Protein AF-A0A941NE18-F1 (afdb_monomer_lite)

Structure (mmCIF, N/CA/C/O backbone):
data_AF-A0A941NE18-F1
#
_entry.id   AF-A0A941NE18-F1
#
loop_
_atom_site.group_PDB
_atom_site.id
_atom_site.type_symbol
_atom_site.label_atom_id
_atom_site.label_alt_id
_atom_site.label_comp_id
_atom_site.label_asym_id
_atom_site.label_entity_id
_atom_site.label_seq_id
_atom_site.pdbx_PDB_ins_code
_atom_site.Cartn_x
_atom_site.Cartn_y
_atom_site.Cartn_z
_atom_site.occupancy
_atom_site.B_iso_or_equiv
_atom_site.auth_seq_id
_atom_site.auth_comp_id
_atom_site.auth_asym_id
_atom_site.auth_atom_id
_atom_site.pdbx_PDB_model_num
ATOM 1 N N . MET A 1 1 ? -18.443 12.220 56.598 1.00 46.50 1 MET A N 1
ATOM 2 C CA . MET A 1 1 ? -17.823 12.873 55.427 1.00 46.50 1 MET A CA 1
ATOM 3 C C . MET A 1 1 ? -17.156 11.784 54.604 1.00 46.50 1 MET A C 1
ATOM 5 O O . MET A 1 1 ? -16.100 11.312 54.997 1.00 46.50 1 MET A O 1
ATOM 9 N N . HIS A 1 2 ? -17.813 11.296 53.549 1.00 48.69 2 HIS A N 1
ATOM 10 C CA . HIS A 1 2 ? -17.183 10.342 52.636 1.00 48.69 2 HIS A CA 1
ATOM 11 C C . HIS A 1 2 ? -16.181 11.106 51.773 1.00 48.69 2 HIS A C 1
ATOM 13 O O . HIS A 1 2 ? -16.549 12.070 51.104 1.00 48.69 2 HIS A O 1
ATOM 19 N N . HIS A 1 3 ? -14.913 10.715 51.873 1.00 59.00 3 HIS A N 1
ATOM 20 C CA . HIS A 1 3 ? -13.826 11.224 51.051 1.00 59.00 3 HIS A CA 1
ATOM 21 C C . HIS A 1 3 ? -14.158 10.877 49.595 1.00 59.00 3 HIS A C 1
ATOM 23 O O . HIS A 1 3 ? -14.180 9.707 49.216 1.00 59.00 3 HIS A O 1
ATOM 29 N N . PHE A 1 4 ? -14.538 11.885 48.810 1.00 63.31 4 PHE A N 1
ATOM 30 C CA . PHE A 1 4 ? -14.646 11.762 47.362 1.00 63.31 4 PHE A CA 1
ATOM 31 C C . PHE A 1 4 ? -13.218 11.749 46.826 1.00 63.31 4 PHE A C 1
ATOM 33 O O . PHE A 1 4 ? -12.676 12.794 46.469 1.00 63.31 4 PHE A O 1
ATOM 40 N N . ASP A 1 5 ? -12.594 10.574 46.814 1.00 66.38 5 ASP A N 1
ATOM 41 C CA . ASP A 1 5 ? -11.374 10.403 46.041 1.00 66.38 5 ASP A CA 1
ATOM 42 C C . ASP A 1 5 ? -11.745 10.581 44.563 1.00 66.38 5 ASP A C 1
ATOM 44 O O . ASP A 1 5 ? -12.619 9.863 44.054 1.00 66.38 5 ASP A O 1
ATOM 48 N N . PRO A 1 6 ? -11.157 11.566 43.860 1.00 66.56 6 PRO A N 1
ATOM 49 C CA . PRO A 1 6 ? -11.403 11.716 42.441 1.00 66.56 6 PRO A CA 1
ATOM 50 C C . PRO A 1 6 ? -10.964 10.428 41.732 1.00 66.56 6 PRO A C 1
ATOM 52 O O . PRO A 1 6 ? -9.939 9.840 42.095 1.00 66.56 6 PRO A O 1
ATOM 55 N N . PRO A 1 7 ? -11.718 9.963 40.720 1.00 70.19 7 PRO A N 1
ATOM 56 C CA . PRO A 1 7 ? -11.349 8.759 39.997 1.00 70.19 7 PRO A CA 1
ATOM 57 C C . PRO A 1 7 ? -9.936 8.916 39.414 1.00 70.19 7 PRO A C 1
ATOM 59 O O . PRO A 1 7 ? -9.579 10.013 38.965 1.00 70.19 7 PRO A O 1
ATOM 62 N N . PRO A 1 8 ? -9.128 7.840 39.399 1.00 68.38 8 PRO A N 1
ATOM 63 C CA . PRO A 1 8 ? -7.765 7.911 38.902 1.00 68.38 8 PRO A CA 1
ATOM 64 C C . PRO A 1 8 ? -7.752 8.430 37.457 1.00 68.38 8 PRO A C 1
ATOM 66 O O . PRO A 1 8 ? -8.647 8.091 36.667 1.00 68.38 8 PRO A O 1
ATOM 69 N N . PRO A 1 9 ? -6.746 9.244 37.085 1.00 67.94 9 PRO A N 1
ATOM 70 C CA . PRO A 1 9 ? -6.637 9.757 35.731 1.00 67.94 9 PRO A CA 1
ATOM 71 C C . PRO A 1 9 ? -6.568 8.587 34.741 1.00 67.94 9 PRO A C 1
ATOM 73 O O . PRO A 1 9 ? -5.968 7.548 35.040 1.00 67.94 9 PRO A O 1
ATOM 76 N N . PRO A 1 10 ? -7.181 8.718 33.553 1.00 66.94 10 PRO A N 1
ATOM 77 C CA . PRO A 1 10 ? -7.151 7.650 32.570 1.00 66.94 10 PRO A CA 1
ATOM 78 C C . PRO A 1 10 ? -5.694 7.315 32.205 1.00 66.94 10 PRO A C 1
ATOM 80 O O . PRO A 1 10 ? -4.889 8.234 32.028 1.00 66.94 10 PRO A O 1
ATOM 83 N N . PRO A 1 11 ? -5.346 6.023 32.050 1.00 70.94 11 PRO A N 1
ATOM 84 C CA . PRO A 1 11 ? -3.991 5.621 31.698 1.00 70.94 11 PRO A CA 1
ATOM 85 C C . PRO A 1 11 ? -3.558 6.268 30.378 1.00 70.94 11 PRO A C 1
ATOM 87 O O . PRO A 1 11 ? -4.364 6.457 29.458 1.00 70.94 11 PRO A O 1
ATOM 90 N N . SER A 1 12 ? -2.274 6.619 30.282 1.00 74.38 12 SER A N 1
ATOM 91 C CA . SER A 1 12 ? -1.712 7.280 29.106 1.00 74.38 12 SER A CA 1
ATOM 92 C C . SER A 1 12 ? -1.807 6.370 27.878 1.00 74.38 12 SER A C 1
ATOM 94 O O . SER A 1 12 ? -1.202 5.303 27.862 1.00 74.38 12 SER A O 1
ATOM 96 N N . ARG A 1 13 ? -2.502 6.816 26.826 1.00 85.06 13 ARG A N 1
ATOM 97 C CA . ARG A 1 13 ? -2.779 6.015 25.613 1.00 85.06 13 ARG A CA 1
ATOM 98 C C . ARG A 1 13 ? -1.731 6.162 24.503 1.00 85.06 13 ARG A C 1
ATOM 100 O O . ARG A 1 13 ? -2.005 5.919 23.330 1.00 85.06 13 ARG A O 1
ATOM 107 N N . ARG A 1 14 ? -0.551 6.693 24.845 1.00 90.75 14 ARG A N 1
ATOM 108 C CA . ARG A 1 14 ? 0.493 7.044 23.865 1.00 90.75 14 ARG A CA 1
ATOM 109 C C . ARG A 1 14 ? 1.123 5.802 23.242 1.00 90.75 14 ARG A C 1
ATOM 111 O O . ARG A 1 14 ? 1.454 5.828 22.063 1.00 90.75 14 ARG A O 1
ATOM 118 N N . ARG A 1 15 ? 1.267 4.724 24.019 1.00 92.00 15 ARG A N 1
ATOM 119 C CA . ARG A 1 15 ? 1.906 3.479 23.569 1.00 92.00 15 ARG A CA 1
ATOM 120 C C . ARG A 1 15 ? 1.053 2.757 22.530 1.00 92.00 15 ARG A C 1
ATOM 122 O O . ARG A 1 15 ? 1.579 2.282 21.535 1.00 92.00 15 ARG A O 1
ATOM 129 N N . GLU A 1 16 ? -0.259 2.736 22.724 1.00 92.75 16 GLU A N 1
ATOM 130 C CA . GLU A 1 16 ? -1.220 2.106 21.820 1.00 92.75 16 GLU A CA 1
ATOM 131 C C . GLU A 1 16 ? -1.301 2.857 20.490 1.00 92.75 16 GLU A C 1
ATOM 133 O O . GLU A 1 16 ? -1.310 2.241 19.430 1.00 92.75 16 GLU A O 1
ATOM 138 N N . ILE A 1 17 ? -1.301 4.193 20.538 1.00 93.88 17 ILE A N 1
ATOM 139 C CA . ILE A 1 17 ? -1.265 5.021 19.326 1.00 93.88 17 ILE A CA 1
ATOM 140 C C . ILE A 1 17 ? 0.066 4.839 18.589 1.00 93.88 17 ILE A C 1
ATOM 142 O O . ILE A 1 17 ? 0.064 4.726 17.368 1.00 93.88 17 ILE A O 1
ATOM 146 N N . ALA A 1 18 ? 1.191 4.768 19.306 1.00 95.69 18 ALA A N 1
ATOM 147 C CA . ALA A 1 18 ? 2.488 4.491 18.692 1.00 95.69 18 ALA A CA 1
ATOM 148 C C . ALA A 1 18 ? 2.515 3.108 18.020 1.00 95.69 18 ALA A C 1
ATOM 150 O O . ALA A 1 18 ? 2.959 2.999 16.882 1.00 95.69 18 ALA A O 1
ATOM 151 N N . ALA A 1 19 ? 1.981 2.071 18.674 1.00 96.00 19 ALA A N 1
ATOM 152 C CA . ALA A 1 19 ? 1.869 0.736 18.086 1.00 96.00 19 ALA A CA 1
ATOM 153 C C . ALA A 1 19 ? 0.990 0.735 16.824 1.00 96.00 19 ALA A C 1
ATOM 155 O O . ALA A 1 19 ? 1.368 0.141 15.816 1.00 96.00 19 ALA A O 1
ATOM 156 N N . TRP A 1 20 ? -0.141 1.447 16.854 1.00 97.19 20 TRP A N 1
ATOM 157 C CA . TRP A 1 20 ? -0.992 1.640 15.679 1.00 97.19 20 TRP A CA 1
ATOM 158 C C . TRP A 1 20 ? -0.231 2.330 14.537 1.00 97.19 20 TRP A C 1
ATOM 160 O O . TRP A 1 20 ? -0.220 1.813 13.424 1.00 97.19 20 TRP A O 1
ATOM 170 N N . LEU A 1 21 ? 0.477 3.431 14.822 1.00 97.38 21 LEU A N 1
ATOM 171 C CA . LEU A 1 21 ? 1.282 4.155 13.831 1.00 97.38 21 LEU A CA 1
ATOM 172 C C . LEU A 1 21 ? 2.369 3.277 13.209 1.00 97.38 21 LEU A C 1
ATOM 174 O O . LEU A 1 21 ? 2.568 3.341 12.002 1.00 97.38 21 LEU A O 1
ATOM 178 N N . ILE A 1 22 ? 3.046 2.449 14.008 1.00 97.62 22 ILE A N 1
ATOM 179 C CA . ILE A 1 22 ? 4.067 1.518 13.512 1.00 97.62 22 ILE A CA 1
ATOM 180 C C . ILE A 1 22 ? 3.437 0.503 12.555 1.00 97.62 22 ILE A C 1
ATOM 182 O O . ILE A 1 22 ? 3.974 0.283 11.475 1.00 97.62 22 ILE A O 1
ATOM 186 N N . CYS A 1 23 ? 2.281 -0.070 12.899 1.00 97.00 23 CYS A N 1
ATOM 187 C CA . CYS A 1 23 ? 1.587 -1.013 12.017 1.00 97.00 23 CYS A CA 1
ATOM 188 C C . CYS A 1 23 ? 1.147 -0.347 10.705 1.00 97.00 23 CYS A C 1
ATOM 190 O O . CYS A 1 23 ? 1.337 -0.913 9.631 1.00 97.00 23 CYS A O 1
ATOM 192 N N . CYS A 1 24 ? 0.609 0.875 10.776 1.00 97.00 24 CYS A N 1
ATOM 193 C CA . CYS A 1 24 ? 0.278 1.649 9.582 1.00 97.00 24 CYS A CA 1
ATOM 194 C C . CYS A 1 24 ? 1.521 1.935 8.736 1.00 97.00 24 CYS A C 1
ATOM 196 O O . CYS A 1 24 ? 1.478 1.772 7.522 1.00 97.00 24 CYS A O 1
ATOM 198 N N . ALA A 1 25 ? 2.630 2.329 9.366 1.00 96.94 25 ALA A N 1
ATOM 199 C CA . ALA A 1 25 ? 3.877 2.607 8.670 1.00 96.94 25 ALA A CA 1
ATOM 200 C C . ALA A 1 25 ? 4.421 1.356 7.969 1.00 96.94 25 ALA A C 1
ATOM 202 O O . ALA A 1 25 ? 4.790 1.441 6.805 1.00 96.94 25 ALA A O 1
ATOM 203 N N . LEU A 1 26 ? 4.404 0.195 8.627 1.00 96.12 26 LEU A N 1
ATOM 204 C CA . LEU A 1 26 ? 4.865 -1.065 8.035 1.00 96.12 26 LEU A CA 1
ATOM 205 C C . LEU A 1 26 ? 4.113 -1.422 6.745 1.00 96.12 26 LEU A C 1
ATOM 207 O O . LEU A 1 26 ? 4.740 -1.880 5.797 1.00 96.12 26 LEU A O 1
ATOM 211 N N . LEU A 1 27 ? 2.800 -1.175 6.689 1.00 95.31 27 LEU A N 1
ATOM 212 C CA . LEU A 1 27 ? 1.982 -1.483 5.509 1.00 95.31 27 LEU A CA 1
ATOM 213 C C . LEU A 1 27 ? 2.022 -0.387 4.434 1.00 95.31 27 LEU A C 1
ATOM 215 O O . LEU A 1 27 ? 1.949 -0.677 3.242 1.00 95.31 27 LEU A O 1
ATOM 219 N N . VAL A 1 28 ? 2.123 0.881 4.835 1.00 95.75 28 VAL A N 1
ATOM 220 C CA . VAL A 1 28 ? 1.948 2.020 3.918 1.00 95.75 28 VAL A CA 1
ATOM 221 C C . VAL A 1 28 ? 3.277 2.585 3.418 1.00 95.75 28 VAL A C 1
ATOM 223 O O . VAL A 1 28 ? 3.346 3.023 2.273 1.00 95.75 28 VAL A O 1
ATOM 226 N N . VAL A 1 29 ? 4.346 2.571 4.224 1.00 96.75 29 VAL A N 1
ATOM 227 C CA . VAL A 1 29 ? 5.642 3.168 3.844 1.00 96.75 29 VAL A CA 1
ATOM 228 C C . VAL A 1 29 ? 6.221 2.554 2.566 1.00 96.75 29 VAL A C 1
ATOM 230 O O . VAL A 1 29 ? 6.608 3.342 1.705 1.00 96.75 29 VAL A O 1
ATOM 233 N N . PRO A 1 30 ? 6.243 1.219 2.369 1.00 96.25 30 PRO A N 1
ATOM 234 C CA . PRO A 1 30 ? 6.725 0.639 1.113 1.00 96.25 30 PRO A CA 1
ATOM 235 C C . PRO A 1 30 ? 5.993 1.204 -0.111 1.00 96.25 30 PRO A C 1
ATOM 237 O O . PRO A 1 30 ? 6.618 1.662 -1.063 1.00 96.25 30 PRO A O 1
ATOM 240 N N . SER A 1 31 ? 4.666 1.294 -0.032 1.00 96.00 31 SER A N 1
ATOM 241 C CA . SER A 1 31 ? 3.826 1.863 -1.089 1.00 96.00 31 SER A CA 1
ATOM 242 C C . SER A 1 31 ? 4.093 3.353 -1.319 1.00 96.00 31 SER A C 1
ATOM 244 O O . SER A 1 31 ? 4.127 3.822 -2.455 1.00 96.00 31 SER A O 1
ATOM 246 N N . VAL A 1 32 ? 4.317 4.120 -0.250 1.00 96.38 32 VAL A N 1
ATOM 247 C CA . VAL A 1 32 ? 4.665 5.546 -0.347 1.00 96.38 32 VAL A CA 1
ATOM 248 C C . VAL A 1 32 ? 6.031 5.743 -1.005 1.00 96.38 32 VAL A C 1
ATOM 250 O O . VAL A 1 32 ? 6.192 6.694 -1.768 1.00 96.38 32 VAL A O 1
ATOM 253 N N . LEU A 1 33 ? 7.001 4.853 -0.770 1.00 96.00 33 LEU A N 1
ATOM 254 C CA . LEU A 1 33 ? 8.312 4.917 -1.425 1.00 96.00 33 LEU A CA 1
ATOM 255 C C . LEU A 1 33 ? 8.198 4.756 -2.947 1.00 96.00 33 LEU A C 1
ATOM 257 O O . LEU A 1 33 ? 8.842 5.507 -3.678 1.00 96.00 33 LEU A O 1
ATOM 261 N N . VAL A 1 34 ? 7.326 3.863 -3.425 1.00 96.00 34 VAL A N 1
ATOM 262 C CA . VAL A 1 34 ? 7.024 3.722 -4.862 1.00 96.00 34 VAL A CA 1
ATOM 263 C C . VAL A 1 34 ? 6.524 5.053 -5.437 1.00 96.00 34 VAL A C 1
ATOM 265 O O . VAL A 1 34 ? 7.032 5.548 -6.446 1.00 96.00 34 VAL A O 1
ATOM 268 N N . TRP A 1 35 ? 5.573 5.694 -4.751 1.00 96.12 35 TRP A N 1
ATOM 269 C CA . TRP A 1 35 ? 5.053 7.004 -5.152 1.00 96.12 35 TRP A CA 1
ATOM 270 C C . TRP A 1 35 ? 6.086 8.122 -5.057 1.00 96.12 35 TRP A C 1
ATOM 272 O O . TRP A 1 35 ? 6.046 9.051 -5.862 1.00 96.12 35 TRP A O 1
ATOM 282 N N . PHE A 1 36 ? 7.036 8.037 -4.128 1.00 96.44 36 PHE A N 1
ATOM 283 C CA . PHE A 1 36 ? 8.142 8.983 -4.043 1.00 96.44 36 PHE A CA 1
ATOM 284 C C . PHE A 1 36 ? 9.047 8.892 -5.277 1.00 96.44 36 PHE A C 1
ATOM 286 O O . PHE A 1 36 ? 9.345 9.919 -5.889 1.00 96.44 36 PHE A O 1
ATOM 293 N N . VAL A 1 37 ? 9.418 7.678 -5.704 1.00 94.38 37 VAL A N 1
ATOM 294 C CA . VAL A 1 37 ? 10.193 7.474 -6.942 1.00 94.38 37 VAL A CA 1
ATOM 295 C C . VAL A 1 37 ? 9.406 7.970 -8.157 1.00 94.38 37 VAL A C 1
ATOM 297 O O . VAL A 1 37 ? 9.945 8.707 -8.988 1.00 94.38 37 VAL A O 1
ATOM 300 N N . ARG A 1 38 ? 8.107 7.649 -8.237 1.00 92.25 38 ARG A N 1
ATOM 301 C CA . ARG A 1 38 ? 7.236 8.120 -9.324 1.00 92.25 38 ARG A CA 1
ATOM 302 C C . ARG A 1 38 ? 7.116 9.644 -9.355 1.00 92.25 38 ARG A C 1
ATOM 304 O O . ARG A 1 38 ? 7.233 10.242 -10.424 1.00 92.25 38 ARG A O 1
ATOM 311 N N . GLY A 1 39 ? 6.913 10.271 -8.201 1.00 93.50 39 GLY A N 1
ATOM 312 C CA . GLY A 1 39 ? 6.820 11.722 -8.054 1.00 93.50 39 GLY A CA 1
ATOM 313 C C . GLY A 1 39 ? 8.124 12.423 -8.427 1.00 93.50 39 GLY A C 1
ATOM 314 O O . GLY A 1 39 ? 8.089 13.444 -9.110 1.00 93.50 39 GLY A O 1
ATOM 315 N N . ALA A 1 40 ? 9.274 11.843 -8.071 1.00 93.19 40 ALA A N 1
ATOM 316 C CA . ALA A 1 40 ? 10.577 12.343 -8.502 1.00 93.19 40 ALA A CA 1
ATOM 317 C C . ALA A 1 40 ? 10.720 12.296 -10.033 1.00 93.19 40 ALA A C 1
ATOM 319 O O . ALA A 1 40 ? 11.124 13.287 -10.641 1.00 93.19 40 ALA A O 1
ATOM 320 N N . ALA A 1 41 ? 10.322 11.192 -10.674 1.00 91.19 41 ALA A N 1
ATOM 321 C CA . ALA A 1 41 ? 10.328 11.091 -12.134 1.00 91.19 41 ALA A CA 1
ATOM 322 C C . ALA A 1 41 ? 9.407 12.134 -12.798 1.00 91.19 41 ALA A C 1
ATOM 324 O O . ALA A 1 41 ? 9.810 12.783 -13.765 1.00 91.19 41 ALA A O 1
ATOM 325 N N . MET A 1 42 ? 8.205 12.352 -12.248 1.00 91.75 42 MET A N 1
ATOM 326 C CA . MET A 1 42 ? 7.275 13.387 -12.723 1.00 91.75 42 MET A CA 1
ATOM 327 C C . MET A 1 42 ? 7.853 14.799 -12.566 1.00 91.75 42 MET A C 1
ATOM 329 O O . MET A 1 42 ? 7.776 15.599 -13.498 1.00 91.75 42 MET A O 1
ATOM 333 N N . ALA A 1 43 ? 8.482 15.101 -11.426 1.00 94.12 43 ALA A N 1
ATOM 334 C CA . ALA A 1 43 ? 9.124 16.393 -11.175 1.00 94.12 43 ALA A CA 1
ATOM 335 C C . ALA A 1 43 ? 10.287 16.671 -12.144 1.00 94.12 43 ALA A C 1
ATOM 337 O O . ALA A 1 43 ? 10.586 17.825 -12.446 1.00 94.12 43 ALA A O 1
ATOM 338 N N . MET A 1 44 ? 10.918 15.617 -12.666 1.00 93.06 44 MET A N 1
ATOM 339 C CA . MET A 1 44 ? 11.965 15.703 -13.687 1.00 93.06 44 MET A CA 1
ATOM 340 C C . MET A 1 44 ? 11.426 15.649 -15.122 1.00 93.06 44 MET A C 1
ATOM 342 O O . MET A 1 44 ? 12.219 15.654 -16.068 1.00 93.06 44 MET A O 1
ATOM 346 N N . SER A 1 45 ? 10.100 15.633 -15.297 1.00 92.62 45 SER A N 1
ATOM 347 C CA . SER A 1 45 ? 9.427 15.513 -16.597 1.00 92.62 45 SER A CA 1
ATOM 348 C C . SER A 1 45 ? 9.932 14.312 -17.396 1.00 92.62 45 SER A C 1
ATOM 350 O O . SER A 1 45 ? 10.197 14.415 -18.590 1.00 92.62 45 SER A O 1
ATOM 352 N N . CYS A 1 46 ? 10.141 13.190 -16.709 1.00 89.94 46 CYS A N 1
ATOM 353 C CA . CYS A 1 46 ? 10.542 11.953 -17.348 1.00 89.94 46 CYS A CA 1
ATOM 354 C C . CYS A 1 46 ? 9.320 11.119 -17.692 1.00 89.94 46 CYS A C 1
ATOM 356 O O . CYS A 1 46 ? 8.594 10.648 -16.808 1.00 89.94 46 CYS A O 1
ATOM 358 N N . ASP A 1 47 ? 9.136 10.917 -18.989 1.00 88.69 47 ASP A N 1
ATOM 359 C CA . ASP A 1 47 ? 8.122 10.016 -19.501 1.00 88.69 47 ASP A CA 1
ATOM 360 C C . ASP A 1 47 ? 8.459 8.564 -19.124 1.00 88.69 47 ASP A C 1
ATOM 362 O O . ASP A 1 47 ? 9.632 8.216 -18.941 1.00 88.69 47 ASP A O 1
ATOM 366 N N . PRO A 1 48 ? 7.446 7.703 -18.933 1.00 86.44 48 PRO A N 1
ATOM 367 C CA . PRO A 1 48 ? 7.643 6.282 -18.675 1.00 86.44 48 PRO A CA 1
ATOM 368 C C . PRO A 1 48 ? 8.061 5.573 -19.972 1.00 86.44 48 PRO A C 1
ATOM 370 O O . PRO A 1 48 ? 7.253 4.935 -20.644 1.00 86.44 48 PRO A O 1
ATOM 373 N N . THR A 1 49 ? 9.331 5.724 -20.344 1.00 85.88 49 THR A N 1
ATOM 374 C CA . THR A 1 49 ? 9.941 5.091 -21.520 1.00 85.88 49 THR A CA 1
ATOM 375 C C . THR A 1 49 ? 11.070 4.136 -21.111 1.00 85.88 49 THR A C 1
ATOM 377 O O . THR A 1 49 ? 11.548 4.193 -19.971 1.00 85.88 49 THR A O 1
ATOM 380 N N . PRO A 1 50 ? 11.520 3.247 -22.019 1.00 85.50 50 PRO A N 1
ATOM 381 C CA . PRO A 1 50 ? 12.648 2.352 -21.755 1.00 85.50 50 PRO A CA 1
ATOM 382 C C . PRO A 1 50 ? 13.976 3.081 -21.508 1.00 85.50 50 PRO A C 1
ATOM 384 O O . PRO A 1 50 ? 14.850 2.534 -20.837 1.00 85.50 50 PRO A O 1
ATOM 387 N N . ASP A 1 51 ? 14.132 4.302 -22.023 1.00 86.12 51 ASP A N 1
ATOM 388 C CA . ASP A 1 51 ? 15.365 5.081 -21.924 1.00 86.12 51 ASP A CA 1
ATOM 389 C C . ASP A 1 51 ? 15.598 5.643 -20.517 1.00 86.12 51 ASP A C 1
ATOM 391 O O . ASP A 1 51 ? 14.669 5.927 -19.762 1.00 86.12 51 ASP A O 1
ATOM 395 N N . LEU A 1 52 ? 16.867 5.848 -20.156 1.00 87.25 52 LEU A N 1
ATOM 396 C CA . LEU A 1 52 ? 17.245 6.454 -18.878 1.00 87.25 52 LEU A CA 1
ATOM 397 C C . LEU A 1 52 ? 16.643 7.861 -18.730 1.00 87.25 52 LEU A C 1
ATOM 399 O O . LEU A 1 52 ? 16.834 8.732 -19.579 1.00 87.25 52 LEU A O 1
ATOM 403 N N . CYS A 1 53 ? 16.016 8.131 -17.585 1.00 87.50 53 CYS A N 1
ATOM 404 C CA . CYS A 1 53 ? 15.515 9.463 -17.254 1.00 87.50 53 CYS A CA 1
ATOM 405 C C . CYS A 1 53 ? 16.691 10.405 -16.970 1.00 87.50 53 CYS A C 1
ATOM 407 O O . CYS A 1 53 ? 17.277 10.368 -15.888 1.00 87.50 53 CYS A O 1
ATOM 409 N N . ARG A 1 54 ? 17.065 11.244 -17.945 1.00 86.25 54 ARG A N 1
ATOM 410 C CA . ARG A 1 54 ? 18.187 12.202 -17.825 1.00 86.25 54 ARG A CA 1
ATOM 411 C C . ARG A 1 54 ? 19.496 11.546 -17.338 1.00 86.25 54 ARG A C 1
ATOM 413 O O . ARG A 1 54 ? 20.249 12.147 -16.577 1.00 86.25 54 ARG A O 1
ATOM 420 N N . 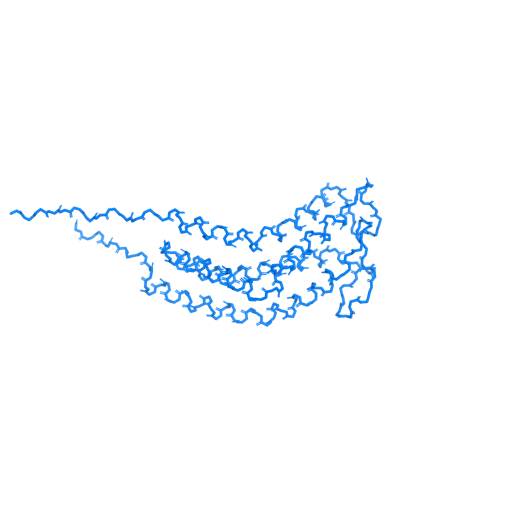GLY A 1 55 ? 19.743 10.295 -17.735 1.00 84.44 55 GLY A N 1
ATOM 421 C CA . GLY A 1 55 ? 20.912 9.514 -17.306 1.00 84.44 55 GLY A CA 1
ATOM 422 C C . GLY A 1 55 ? 20.818 8.888 -15.906 1.00 84.44 55 GLY A C 1
ATOM 423 O O . GLY A 1 55 ? 21.754 8.213 -15.488 1.00 84.44 55 GLY A O 1
ATOM 424 N N . MET A 1 56 ? 19.707 9.064 -15.182 1.00 85.69 56 MET A N 1
ATOM 425 C CA . MET A 1 56 ? 19.462 8.425 -13.886 1.00 85.69 56 MET A CA 1
ATOM 426 C C . MET A 1 56 ? 18.710 7.102 -14.045 1.00 85.69 56 MET A C 1
ATOM 428 O O . MET A 1 56 ? 17.696 7.017 -14.740 1.00 85.69 56 MET A O 1
ATOM 432 N N . ALA A 1 57 ? 19.169 6.079 -13.323 1.00 83.50 57 ALA A N 1
ATOM 433 C CA . ALA A 1 57 ? 18.562 4.750 -13.281 1.00 83.50 57 ALA A CA 1
ATOM 434 C C . ALA A 1 57 ? 17.360 4.683 -12.314 1.00 83.50 57 ALA A C 1
ATOM 436 O O . ALA A 1 57 ? 17.310 3.835 -11.421 1.00 83.50 57 ALA A O 1
ATOM 437 N N . LEU A 1 58 ? 16.378 5.580 -12.478 1.00 88.50 58 LEU A N 1
ATOM 438 C CA . LEU A 1 58 ? 15.163 5.609 -11.643 1.00 88.50 58 LEU A CA 1
ATOM 439 C C . LEU A 1 58 ? 14.382 4.294 -11.686 1.00 88.50 58 LEU A C 1
ATOM 441 O O . LEU A 1 58 ? 13.707 3.948 -10.719 1.00 88.50 58 LEU A O 1
ATOM 445 N N . GLY A 1 59 ? 14.502 3.550 -12.786 1.00 88.44 59 GLY A N 1
ATOM 446 C CA . GLY A 1 59 ? 13.851 2.260 -12.954 1.00 88.44 59 GLY A CA 1
ATOM 447 C C . GLY A 1 59 ? 14.293 1.235 -11.914 1.00 88.44 59 GLY A C 1
ATOM 448 O O . GLY A 1 59 ? 13.467 0.460 -11.444 1.00 88.44 59 GLY A O 1
ATOM 449 N N . GLY A 1 60 ? 15.569 1.260 -11.507 1.00 90.31 60 GLY A N 1
ATOM 450 C CA . GLY A 1 60 ? 16.076 0.380 -10.451 1.00 90.31 60 GLY A CA 1
ATOM 451 C C . GLY A 1 60 ? 15.414 0.687 -9.110 1.00 90.31 60 GLY A C 1
ATOM 452 O O . GLY A 1 60 ? 14.862 -0.204 -8.477 1.00 90.31 60 GLY A O 1
ATOM 453 N N . GLY A 1 61 ? 15.351 1.970 -8.738 1.00 92.19 61 GLY A N 1
ATOM 454 C CA . GLY A 1 61 ? 14.657 2.400 -7.521 1.00 92.19 61 GLY A CA 1
ATOM 455 C C . GLY A 1 61 ? 13.164 2.062 -7.536 1.00 92.19 61 GLY A C 1
ATOM 456 O O . GLY A 1 61 ? 12.620 1.626 -6.524 1.00 92.19 61 GLY A O 1
ATOM 457 N N . MET A 1 62 ? 12.500 2.212 -8.686 1.00 92.25 62 MET A N 1
ATOM 458 C CA . MET A 1 62 ? 11.091 1.837 -8.843 1.00 92.25 62 MET A CA 1
ATOM 459 C C . MET A 1 62 ? 10.898 0.329 -8.663 1.00 92.25 62 MET A C 1
ATOM 461 O O . MET A 1 62 ? 10.010 -0.089 -7.928 1.00 92.25 62 MET A O 1
ATOM 465 N N . ARG A 1 63 ? 11.745 -0.492 -9.293 1.00 92.31 63 ARG A N 1
ATOM 466 C CA . ARG A 1 63 ? 11.689 -1.951 -9.166 1.00 92.31 63 ARG A CA 1
ATOM 467 C C . ARG A 1 63 ? 11.891 -2.395 -7.720 1.00 92.31 63 ARG A C 1
ATOM 469 O O . ARG A 1 63 ? 11.056 -3.125 -7.204 1.00 92.31 63 ARG A O 1
ATOM 476 N N . ASP A 1 64 ? 12.951 -1.927 -7.071 1.00 94.06 64 ASP A N 1
ATOM 477 C CA . ASP A 1 64 ? 13.317 -2.381 -5.728 1.00 94.06 64 ASP A CA 1
ATOM 478 C C . ASP A 1 64 ? 12.275 -1.922 -4.679 1.00 94.06 64 ASP A C 1
ATOM 480 O O . ASP A 1 64 ? 11.947 -2.654 -3.745 1.00 94.06 64 ASP A O 1
ATOM 484 N N . THR A 1 65 ? 11.688 -0.726 -4.847 1.00 95.44 65 THR A N 1
ATOM 485 C CA . THR A 1 65 ? 10.582 -0.264 -3.981 1.00 95.44 65 THR A CA 1
ATOM 486 C C . THR A 1 65 ? 9.280 -1.020 -4.232 1.00 95.44 65 THR A C 1
ATOM 488 O O . THR A 1 65 ? 8.553 -1.288 -3.274 1.00 95.44 65 THR A O 1
ATOM 491 N N . LEU A 1 66 ? 8.994 -1.404 -5.480 1.00 94.69 66 LEU A N 1
ATOM 492 C CA . LEU A 1 66 ? 7.860 -2.266 -5.809 1.00 94.69 66 LEU A CA 1
ATOM 493 C C . LEU A 1 66 ? 8.032 -3.666 -5.221 1.00 94.69 66 LEU A C 1
ATOM 495 O O . LEU A 1 66 ? 7.106 -4.143 -4.582 1.00 94.69 66 LEU A O 1
ATOM 499 N N . GLU A 1 67 ? 9.203 -4.295 -5.357 1.00 94.44 67 GLU A N 1
ATOM 500 C CA . GLU A 1 67 ? 9.484 -5.609 -4.755 1.00 94.44 67 GLU A CA 1
ATOM 501 C C . GLU A 1 67 ? 9.262 -5.587 -3.236 1.00 94.44 67 GLU A C 1
ATOM 503 O O . GLU A 1 67 ? 8.629 -6.486 -2.679 1.00 94.44 67 GLU A O 1
ATOM 508 N N . LEU A 1 68 ? 9.701 -4.517 -2.562 1.00 94.56 68 LEU A N 1
ATOM 509 C CA . LEU A 1 68 ? 9.448 -4.330 -1.134 1.00 94.56 68 LEU A CA 1
ATOM 510 C C . LEU A 1 68 ? 7.953 -4.148 -0.819 1.00 94.56 68 LEU A C 1
ATOM 512 O O . LEU A 1 68 ? 7.466 -4.687 0.176 1.00 94.56 68 LEU A O 1
ATOM 516 N N . ALA A 1 69 ? 7.222 -3.387 -1.637 1.00 96.19 69 ALA A N 1
ATOM 517 C CA . ALA A 1 69 ? 5.784 -3.199 -1.463 1.00 96.19 69 ALA A CA 1
ATOM 518 C C . ALA A 1 69 ? 5.013 -4.508 -1.679 1.00 96.19 69 ALA A C 1
ATOM 520 O O . ALA A 1 69 ? 4.140 -4.840 -0.877 1.00 96.19 69 ALA A O 1
ATOM 521 N N . TRP A 1 70 ? 5.387 -5.288 -2.694 1.00 95.25 70 TRP A N 1
ATOM 522 C CA . TRP A 1 70 ? 4.782 -6.579 -3.006 1.00 95.25 70 TRP A CA 1
ATOM 523 C C . TRP A 1 70 ? 5.056 -7.631 -1.945 1.00 95.25 70 TRP A C 1
ATOM 525 O O . TRP A 1 70 ? 4.130 -8.343 -1.564 1.00 95.25 70 TRP A O 1
ATOM 535 N N . PHE A 1 71 ? 6.265 -7.662 -1.384 1.00 94.12 71 PHE A N 1
ATOM 536 C CA . PHE A 1 71 ? 6.593 -8.545 -0.265 1.00 94.12 71 PHE A CA 1
ATOM 537 C C . PHE A 1 71 ? 5.634 -8.365 0.923 1.00 94.12 71 PHE A C 1
ATOM 539 O O . PHE A 1 71 ? 5.221 -9.340 1.546 1.00 94.12 71 PHE A O 1
ATOM 546 N N . VAL A 1 72 ? 5.251 -7.121 1.225 1.00 92.50 72 VAL A N 1
ATOM 547 C CA . VAL A 1 72 ? 4.332 -6.816 2.331 1.00 92.50 72 VAL A CA 1
ATOM 548 C C . VAL A 1 72 ? 2.863 -6.956 1.920 1.00 92.50 72 VAL A C 1
ATOM 550 O O . VAL A 1 72 ? 2.043 -7.405 2.720 1.00 92.50 72 VAL A O 1
ATOM 553 N N . GLY A 1 73 ? 2.515 -6.543 0.700 1.00 90.88 73 GLY A N 1
ATOM 554 C CA . GLY A 1 73 ? 1.137 -6.494 0.214 1.00 90.88 73 GLY A CA 1
ATOM 555 C C . GLY A 1 73 ? 0.575 -7.856 -0.194 1.00 90.88 73 GLY A C 1
ATOM 556 O O . GLY A 1 73 ? -0.556 -8.169 0.174 1.00 90.88 73 GLY A O 1
ATOM 557 N N . LEU A 1 74 ? 1.344 -8.662 -0.936 1.00 92.56 74 LEU A N 1
ATOM 558 C CA . LEU A 1 74 ? 0.877 -9.944 -1.484 1.00 92.56 74 LEU A CA 1
ATOM 559 C C . LEU A 1 74 ? 0.868 -11.077 -0.452 1.00 92.56 74 LEU A C 1
ATOM 561 O O . LEU A 1 74 ? 0.083 -12.018 -0.588 1.00 92.56 74 LEU A O 1
ATOM 565 N N . ASP A 1 75 ? 1.676 -10.990 0.609 1.00 93.50 75 ASP A N 1
ATOM 566 C CA . ASP A 1 75 ? 1.544 -11.901 1.746 1.00 93.50 75 ASP A CA 1
ATOM 567 C C . ASP A 1 75 ? 0.282 -11.541 2.543 1.00 93.50 75 ASP A C 1
ATOM 569 O O . ASP A 1 75 ? 0.278 -10.708 3.454 1.00 93.50 75 ASP A O 1
ATOM 573 N N . THR A 1 76 ? -0.824 -12.187 2.176 1.00 89.81 76 THR A N 1
ATOM 574 C CA . THR A 1 76 ? -2.147 -11.932 2.760 1.00 89.81 76 THR A CA 1
ATOM 575 C C . THR A 1 76 ? -2.154 -12.165 4.273 1.00 89.81 76 THR A C 1
ATOM 577 O O . THR A 1 76 ? -2.812 -11.421 5.004 1.00 89.81 76 THR A O 1
ATOM 580 N N . LEU A 1 77 ? -1.409 -13.160 4.770 1.00 92.38 77 LEU A N 1
ATOM 581 C CA . LEU A 1 77 ? -1.341 -13.456 6.203 1.00 92.38 77 LEU A CA 1
ATOM 582 C C . LEU A 1 77 ? -0.597 -12.352 6.952 1.00 92.38 77 LEU A C 1
ATOM 584 O O . LEU A 1 77 ? -1.073 -11.897 7.998 1.00 92.38 77 LEU A O 1
ATOM 588 N N . LEU A 1 78 ? 0.532 -11.894 6.409 1.00 93.56 78 LEU A N 1
ATOM 589 C CA . LEU A 1 78 ? 1.292 -10.783 6.974 1.00 93.56 78 LEU A CA 1
ATOM 590 C C . LEU A 1 78 ? 0.471 -9.485 6.951 1.00 93.56 78 LEU A C 1
ATOM 592 O O . LEU A 1 78 ? 0.332 -8.824 7.983 1.00 93.56 78 LEU A O 1
ATOM 596 N N . CYS A 1 79 ? -0.120 -9.150 5.803 1.00 93.69 79 CYS A N 1
ATOM 597 C CA . CYS A 1 79 ? -0.886 -7.924 5.602 1.00 93.69 79 CYS A CA 1
ATOM 598 C C . CYS A 1 79 ? -2.101 -7.844 6.542 1.00 93.69 79 CYS A C 1
ATOM 600 O O . CYS A 1 79 ? -2.250 -6.887 7.315 1.00 93.69 79 CYS A O 1
ATOM 602 N N . VAL A 1 80 ? -2.939 -8.887 6.548 1.00 93.31 80 VAL A N 1
ATOM 603 C CA . VAL A 1 80 ? -4.124 -8.965 7.417 1.00 93.31 80 VAL A CA 1
ATOM 604 C C . VAL A 1 80 ? -3.717 -9.062 8.888 1.00 93.31 80 VAL A C 1
ATOM 606 O O . VAL A 1 80 ? -4.338 -8.420 9.737 1.00 93.31 80 VAL A O 1
ATOM 609 N N . GLY A 1 81 ? -2.653 -9.804 9.208 1.00 95.44 81 GLY A N 1
ATOM 610 C CA . GLY A 1 81 ? -2.126 -9.919 10.567 1.00 95.44 81 GLY A CA 1
ATOM 611 C C . GLY A 1 81 ? -1.704 -8.567 11.149 1.00 95.44 81 GLY A C 1
ATOM 612 O O . GLY A 1 81 ? -2.120 -8.211 12.257 1.00 95.44 81 GLY A O 1
ATOM 613 N N . ILE A 1 82 ? -0.947 -7.769 10.390 1.00 96.25 82 ILE A N 1
ATOM 614 C CA . ILE A 1 82 ? -0.536 -6.421 10.811 1.00 96.25 82 ILE A CA 1
ATOM 615 C C . ILE A 1 82 ? -1.756 -5.495 10.942 1.00 96.25 82 ILE A C 1
ATOM 617 O O . ILE A 1 82 ? -1.861 -4.764 11.934 1.00 96.25 82 ILE A O 1
ATOM 621 N N . ALA A 1 83 ? -2.714 -5.552 10.010 1.00 96.25 83 ALA A N 1
ATOM 622 C CA . ALA A 1 83 ? -3.953 -4.776 10.103 1.00 96.25 83 ALA A CA 1
ATOM 623 C C . ALA A 1 83 ? -4.768 -5.138 11.362 1.00 96.25 83 ALA A C 1
ATOM 625 O O . ALA A 1 83 ? -5.291 -4.248 12.044 1.00 96.25 83 ALA A O 1
ATOM 626 N N . PHE A 1 84 ? -4.800 -6.421 11.740 1.00 96.50 84 PHE A N 1
ATOM 627 C CA . PHE A 1 84 ? -5.457 -6.897 12.959 1.00 96.50 84 PHE A CA 1
ATOM 628 C C . PHE A 1 84 ? -4.784 -6.359 14.223 1.00 96.50 84 PHE A C 1
ATOM 630 O O . PHE A 1 84 ? -5.464 -5.864 15.127 1.00 96.50 84 PHE A O 1
ATOM 637 N N . ILE A 1 85 ? -3.451 -6.378 14.277 1.00 97.06 85 ILE A N 1
ATOM 638 C CA . ILE A 1 85 ? -2.691 -5.796 15.392 1.00 97.06 85 ILE A CA 1
ATOM 639 C C . ILE A 1 85 ? -2.960 -4.287 15.495 1.00 97.06 85 ILE A C 1
ATOM 641 O O . ILE A 1 85 ? -3.213 -3.783 16.597 1.00 97.06 85 ILE A O 1
ATOM 645 N N . ALA A 1 86 ? -2.993 -3.573 14.363 1.00 96.69 86 ALA A N 1
ATOM 646 C CA . ALA A 1 86 ? -3.333 -2.152 14.322 1.00 96.69 86 ALA A CA 1
ATOM 647 C C . ALA A 1 86 ? -4.749 -1.902 14.869 1.00 96.69 86 ALA A C 1
ATOM 649 O O . ALA A 1 86 ? -4.955 -1.013 15.703 1.00 96.69 86 ALA A O 1
ATOM 650 N N . ALA A 1 87 ? -5.722 -2.722 14.46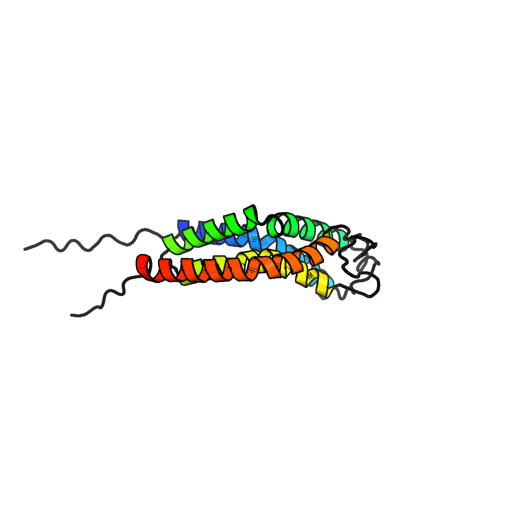5 1.00 96.38 87 ALA A N 1
ATOM 651 C CA . ALA A 1 87 ? -7.095 -2.631 14.942 1.00 96.38 87 ALA A CA 1
ATOM 652 C C . ALA A 1 87 ? -7.198 -2.859 16.460 1.00 96.38 87 ALA A C 1
ATOM 654 O O . ALA A 1 87 ? -7.835 -2.061 17.152 1.00 96.38 87 ALA A O 1
ATOM 655 N N . ILE A 1 88 ? -6.517 -3.873 17.011 1.00 95.88 88 ILE A N 1
ATOM 656 C CA . ILE A 1 88 ? -6.459 -4.104 18.466 1.00 95.88 88 ILE A CA 1
ATOM 657 C C . ILE A 1 88 ? -5.855 -2.891 19.183 1.00 95.88 88 ILE A C 1
ATOM 659 O O . ILE A 1 88 ? -6.391 -2.451 20.205 1.00 95.88 88 ILE A O 1
ATOM 663 N N . ALA A 1 89 ? -4.751 -2.339 18.673 1.00 95.00 89 ALA A N 1
ATOM 664 C CA . ALA A 1 89 ? -4.106 -1.171 19.265 1.00 95.00 89 ALA A CA 1
ATOM 665 C C . ALA A 1 89 ? -5.054 0.044 19.285 1.00 95.00 89 ALA A C 1
ATOM 667 O O . ALA A 1 89 ? -5.220 0.693 20.324 1.00 95.00 89 ALA A O 1
ATOM 668 N N . ALA A 1 90 ? -5.771 0.293 18.186 1.00 94.25 90 ALA A N 1
ATOM 669 C CA . ALA A 1 90 ? -6.778 1.350 18.101 1.00 94.25 90 ALA A CA 1
ATOM 670 C C . ALA A 1 90 ? -7.977 1.116 19.045 1.00 94.25 90 ALA A C 1
ATOM 672 O O . ALA A 1 90 ? -8.460 2.062 19.682 1.00 94.25 90 ALA A O 1
ATOM 673 N N . LEU A 1 91 ? -8.431 -0.134 19.208 1.00 93.69 91 LEU A N 1
ATOM 674 C CA . LEU A 1 91 ? -9.467 -0.493 20.186 1.00 93.69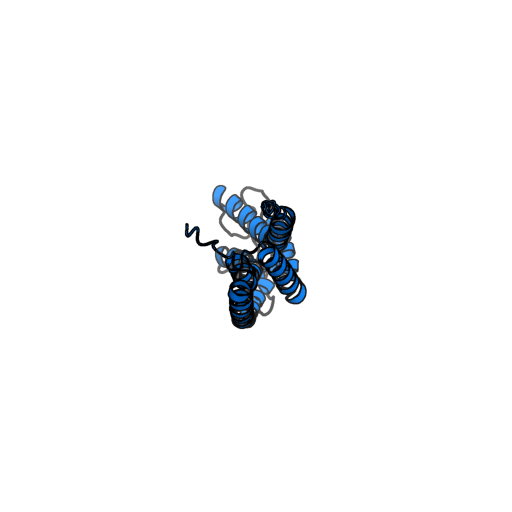 91 LEU A CA 1
ATOM 675 C C . LEU A 1 91 ? -9.000 -0.247 21.623 1.00 93.69 91 LEU A C 1
ATOM 677 O O . LEU A 1 91 ? -9.724 0.388 22.395 1.00 93.69 91 LEU A O 1
ATOM 681 N N . LYS A 1 92 ? -7.773 -0.651 21.976 1.00 91.62 92 LYS A N 1
ATOM 682 C CA . LYS A 1 92 ? -7.174 -0.367 23.294 1.00 91.62 92 LYS A CA 1
ATOM 683 C C . LYS A 1 92 ? -7.047 1.139 23.554 1.00 91.62 92 LYS A C 1
ATOM 685 O O . LYS A 1 92 ? -7.290 1.592 24.672 1.00 91.62 92 LYS A O 1
ATOM 690 N N . ALA A 1 93 ? -6.800 1.938 22.514 1.00 90.56 93 ALA A N 1
ATOM 691 C CA . ALA A 1 93 ? -6.830 3.402 22.586 1.00 90.56 93 ALA A CA 1
ATOM 692 C C . ALA A 1 93 ? -8.254 4.010 22.695 1.00 90.56 93 ALA A C 1
ATOM 694 O O . ALA A 1 93 ? -8.395 5.234 22.841 1.00 90.56 93 ALA A O 1
ATOM 695 N N . ARG A 1 94 ? -9.311 3.179 22.671 1.00 90.12 94 ARG A N 1
ATOM 696 C CA . ARG A 1 94 ? -10.740 3.551 22.635 1.00 90.12 94 ARG A CA 1
ATOM 697 C C . ARG A 1 94 ? -11.119 4.381 21.407 1.00 90.12 94 ARG A C 1
ATOM 699 O O . ARG A 1 94 ? -11.860 5.363 21.502 1.00 90.12 94 ARG A O 1
ATOM 706 N N . ARG A 1 95 ? -10.578 4.010 20.246 1.00 92.44 95 ARG A N 1
ATOM 707 C CA . ARG A 1 95 ? -10.850 4.640 18.947 1.00 92.44 95 ARG A CA 1
ATOM 708 C C . ARG A 1 95 ? -11.450 3.604 17.985 1.00 92.44 95 ARG A C 1
ATOM 710 O O . ARG A 1 95 ? -10.772 3.163 17.063 1.00 92.44 95 ARG A O 1
ATOM 717 N N . PRO A 1 96 ? -12.722 3.211 18.176 1.00 92.62 96 PRO A N 1
ATOM 718 C CA . PRO A 1 96 ? -13.331 2.128 17.401 1.00 92.62 96 PRO A CA 1
ATOM 719 C C . PRO A 1 96 ? -13.432 2.431 15.904 1.00 92.62 96 PRO A C 1
ATOM 721 O O . PRO A 1 96 ? -13.246 1.537 15.089 1.00 92.62 96 PRO A O 1
ATOM 724 N N . LEU A 1 97 ? -13.630 3.702 15.541 1.00 94.19 97 LEU A N 1
ATOM 725 C CA . LEU A 1 97 ? -13.616 4.126 14.143 1.00 94.19 97 LEU A CA 1
ATOM 726 C C . LEU A 1 97 ? -12.239 3.910 13.496 1.00 94.19 97 LEU A C 1
ATOM 728 O O . LEU A 1 97 ? -12.171 3.409 12.384 1.00 94.19 97 LEU A O 1
ATOM 732 N N . LEU A 1 98 ? -11.143 4.222 14.203 1.00 95.38 98 LEU A N 1
ATOM 733 C CA . LEU A 1 98 ? -9.789 3.963 13.695 1.00 95.38 98 LEU A CA 1
ATOM 734 C C . LEU A 1 98 ? -9.526 2.466 13.543 1.00 95.38 98 LEU A C 1
ATOM 736 O O . LEU A 1 98 ? -8.903 2.067 12.569 1.00 95.38 98 LEU A O 1
ATOM 740 N N . ALA A 1 99 ? -10.017 1.638 14.467 1.00 95.38 99 ALA A N 1
ATOM 741 C CA . ALA A 1 99 ? -9.867 0.190 14.367 1.00 95.38 99 ALA A CA 1
ATOM 742 C C . ALA A 1 99 ? -10.587 -0.381 13.135 1.00 95.38 99 ALA A C 1
ATOM 744 O O . ALA A 1 99 ? -9.981 -1.124 12.367 1.00 95.38 99 ALA A O 1
ATOM 745 N N . ALA A 1 100 ? -11.843 0.022 12.913 1.00 96.19 100 ALA A N 1
ATOM 746 C CA . ALA A 1 100 ? -12.615 -0.377 11.738 1.00 96.19 100 ALA A CA 1
ATOM 747 C C . ALA A 1 100 ? -11.953 0.101 10.435 1.00 96.19 100 ALA A C 1
ATOM 749 O O . ALA A 1 100 ? -11.753 -0.686 9.514 1.00 96.19 100 ALA A O 1
ATOM 750 N N . LEU A 1 101 ? -11.537 1.372 10.382 1.00 96.38 101 LEU A N 1
ATOM 751 C CA . LEU A 1 101 ? -10.845 1.926 9.217 1.00 96.38 101 LEU A CA 1
ATOM 752 C C . LEU A 1 101 ? -9.492 1.257 8.963 1.00 96.38 101 LEU A C 1
ATOM 754 O O . LEU A 1 101 ? -9.114 1.119 7.811 1.00 96.38 101 LEU A O 1
ATOM 758 N N . SER A 1 102 ? -8.777 0.811 9.999 1.00 96.50 102 SER A N 1
ATOM 759 C CA . SER A 1 102 ? -7.499 0.105 9.823 1.00 96.50 102 SER A CA 1
AT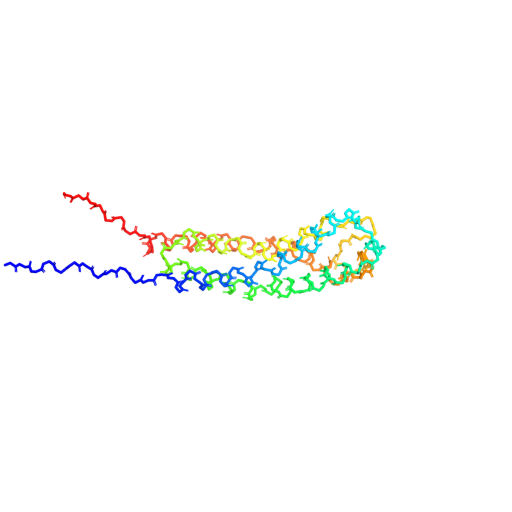OM 760 C C . SER A 1 102 ? -7.693 -1.234 9.115 1.00 96.50 102 SER A C 1
ATOM 762 O O . SER A 1 102 ? -6.913 -1.565 8.230 1.00 96.50 102 SER A O 1
ATOM 764 N N . MET A 1 103 ? -8.757 -1.966 9.458 1.00 95.75 103 MET A N 1
ATOM 765 C CA . MET A 1 103 ? -9.090 -3.235 8.805 1.00 95.75 103 MET A CA 1
ATOM 766 C C . MET A 1 103 ? -9.508 -3.077 7.354 1.00 95.75 103 MET A C 1
ATOM 768 O O . MET A 1 103 ? -9.193 -3.935 6.539 1.00 95.75 103 MET A O 1
ATOM 772 N N . LEU A 1 104 ? -10.217 -1.992 7.045 1.00 95.50 104 LEU A N 1
ATOM 773 C CA . LEU A 1 104 ? -10.663 -1.721 5.687 1.00 95.50 104 LEU A CA 1
ATOM 774 C C . LEU A 1 104 ? -9.528 -1.153 4.830 1.00 95.50 104 LEU A C 1
ATOM 776 O O . LEU A 1 104 ? -9.245 -1.655 3.752 1.00 95.50 104 LEU A O 1
ATOM 780 N N . LEU A 1 105 ? -8.886 -0.084 5.299 1.00 96.38 105 LEU A N 1
ATOM 781 C CA . LEU A 1 105 ? -8.027 0.746 4.462 1.00 96.38 105 LEU A CA 1
ATOM 782 C C . LEU A 1 105 ? -6.596 0.234 4.369 1.00 96.38 105 LEU A C 1
ATOM 784 O O . LEU A 1 105 ? -5.991 0.416 3.321 1.00 96.38 105 LEU A O 1
ATOM 788 N N . LEU A 1 106 ? -6.027 -0.363 5.423 1.00 96.00 106 LEU A N 1
ATOM 789 C CA . LEU A 1 106 ? -4.609 -0.739 5.384 1.00 96.00 106 LEU A CA 1
ATOM 790 C C . LEU A 1 106 ? -4.316 -1.840 4.357 1.00 96.00 106 LEU A C 1
ATOM 792 O O . LEU A 1 106 ? -3.383 -1.643 3.580 1.00 96.00 106 LEU A O 1
ATOM 796 N N . PRO A 1 107 ? -5.095 -2.938 4.276 1.00 95.06 107 PRO A N 1
ATOM 797 C CA . PRO A 1 107 ? -4.830 -3.969 3.277 1.00 95.06 107 PRO A CA 1
ATOM 798 C C . PRO A 1 107 ? -5.075 -3.465 1.851 1.00 95.06 107 PRO A C 1
ATOM 800 O O . PRO A 1 107 ? -4.268 -3.706 0.957 1.00 95.06 107 PRO A O 1
ATOM 803 N N . ILE A 1 108 ? -6.138 -2.674 1.658 1.00 95.31 108 ILE A N 1
ATOM 804 C CA . ILE A 1 108 ? -6.434 -2.039 0.367 1.00 95.31 108 ILE A CA 1
ATOM 805 C C . ILE A 1 108 ? -5.308 -1.083 -0.037 1.00 95.31 108 ILE A C 1
ATOM 807 O O . ILE A 1 108 ? -4.895 -1.085 -1.189 1.00 95.31 108 ILE A O 1
ATOM 811 N N . ALA A 1 109 ? -4.784 -0.275 0.886 1.00 95.75 109 ALA A N 1
ATOM 812 C CA . ALA A 1 109 ? -3.698 0.655 0.593 1.00 95.75 109 ALA A CA 1
ATOM 813 C C . ALA A 1 109 ? -2.380 -0.072 0.287 1.00 95.75 109 ALA A C 1
ATOM 815 O O . ALA A 1 109 ? -1.669 0.349 -0.621 1.00 95.75 109 ALA A O 1
ATOM 816 N N . ALA A 1 110 ? -2.071 -1.154 1.010 1.00 95.56 110 ALA A N 1
ATOM 817 C CA . ALA A 1 110 ? -0.849 -1.936 0.818 1.00 95.56 110 ALA A CA 1
ATOM 818 C C . ALA A 1 110 ? -0.773 -2.600 -0.568 1.00 95.56 110 ALA A C 1
ATOM 820 O O . ALA A 1 110 ? 0.315 -2.722 -1.119 1.00 95.56 110 ALA A O 1
ATOM 821 N N . LEU A 1 111 ? -1.915 -2.994 -1.141 1.00 94.56 111 LEU A N 1
ATOM 822 C CA . LEU A 1 111 ? -1.996 -3.605 -2.474 1.00 94.56 111 LEU A CA 1
ATOM 823 C C . LEU A 1 111 ? -2.324 -2.594 -3.579 1.00 94.56 111 LEU A C 1
ATOM 825 O O . LEU A 1 111 ? -1.709 -2.584 -4.643 1.00 94.56 111 LEU A O 1
ATOM 829 N N . GLY A 1 112 ? -3.292 -1.716 -3.328 1.00 94.81 112 GLY A N 1
ATOM 830 C CA . GLY A 1 112 ? -3.841 -0.811 -4.332 1.00 94.81 112 GLY A CA 1
ATOM 831 C C . GLY A 1 112 ? -2.902 0.327 -4.709 1.00 94.81 112 GLY A C 1
ATOM 832 O O . GLY A 1 112 ? -2.832 0.687 -5.880 1.00 94.81 112 GLY A O 1
ATOM 833 N N . LEU A 1 113 ? -2.149 0.890 -3.758 1.00 95.69 113 LEU A N 1
ATOM 834 C CA . LEU A 1 113 ? -1.216 1.982 -4.056 1.00 95.69 113 LEU A CA 1
ATOM 835 C C . LEU A 1 113 ? -0.066 1.574 -4.993 1.00 95.69 113 LEU A C 1
ATOM 837 O O . LEU A 1 113 ? 0.177 2.328 -5.942 1.00 95.69 113 LEU A O 1
ATOM 841 N N . PRO A 1 114 ? 0.650 0.451 -4.775 1.00 94.50 114 PRO A N 1
ATOM 842 C CA . PRO A 1 114 ? 1.695 0.018 -5.700 1.00 94.50 114 PRO A CA 1
ATOM 843 C C . PRO A 1 114 ? 1.112 -0.448 -7.041 1.00 94.50 114 PRO A C 1
ATOM 845 O O . PRO A 1 114 ? 1.674 -0.106 -8.083 1.00 94.50 114 PRO A O 1
ATOM 848 N N . ALA A 1 115 ? -0.051 -1.115 -7.048 1.00 93.25 115 ALA A N 1
ATOM 849 C CA . ALA A 1 115 ? -0.733 -1.501 -8.289 1.00 93.25 115 ALA A CA 1
ATOM 850 C C . ALA A 1 115 ? -1.084 -0.268 -9.129 1.00 93.25 115 ALA A C 1
ATOM 852 O O . ALA A 1 115 ? -0.740 -0.180 -10.308 1.00 93.25 115 ALA A O 1
ATOM 853 N N . PHE A 1 116 ? -1.694 0.738 -8.497 1.00 93.19 116 PHE A N 1
ATOM 854 C CA . PHE A 1 116 ? -2.044 1.989 -9.157 1.00 93.19 116 PHE A CA 1
ATOM 855 C C . PHE A 1 116 ? -0.805 2.710 -9.699 1.00 93.19 116 PHE A C 1
ATOM 857 O O . PHE A 1 116 ? -0.837 3.215 -10.819 1.00 93.19 116 PHE A O 1
ATOM 864 N N . ALA A 1 117 ? 0.310 2.708 -8.959 1.00 92.44 117 ALA A N 1
ATOM 865 C CA . ALA A 1 117 ? 1.556 3.304 -9.430 1.00 92.44 117 ALA A CA 1
ATOM 866 C C . ALA A 1 117 ? 2.027 2.673 -10.750 1.00 92.44 117 ALA A C 1
ATOM 868 O O . ALA A 1 117 ? 2.387 3.416 -11.664 1.00 92.44 117 ALA A O 1
ATOM 869 N N . ILE A 1 118 ? 1.951 1.343 -10.879 1.00 90.44 118 ILE A N 1
ATOM 870 C CA . ILE A 1 118 ? 2.271 0.628 -12.123 1.00 90.44 118 ILE A CA 1
ATOM 871 C C . ILE A 1 118 ? 1.286 0.993 -13.233 1.00 90.44 118 ILE A C 1
ATOM 873 O O . ILE A 1 118 ? 1.723 1.376 -14.315 1.00 90.44 118 ILE A O 1
ATOM 877 N N . TYR A 1 119 ? -0.021 0.981 -12.966 1.00 88.81 119 TYR A N 1
ATOM 878 C CA . TYR A 1 119 ? -1.033 1.362 -13.960 1.00 88.81 119 TYR A CA 1
ATOM 879 C C . TYR A 1 119 ? -0.880 2.808 -14.471 1.00 88.81 119 TYR A C 1
ATOM 881 O O . TYR A 1 119 ? -1.269 3.114 -15.593 1.00 88.81 119 TYR A O 1
ATOM 889 N N . THR A 1 120 ? -0.253 3.709 -13.705 1.00 89.44 120 THR A N 1
ATOM 890 C CA . THR A 1 120 ? 0.040 5.081 -14.174 1.00 89.44 120 THR A CA 1
ATOM 891 C C . THR A 1 120 ? 1.274 5.208 -15.076 1.00 89.44 120 THR A C 1
ATOM 893 O O . THR A 1 120 ? 1.581 6.308 -15.550 1.00 89.44 120 THR A O 1
ATOM 896 N N . VAL A 1 121 ? 2.031 4.126 -15.261 1.00 85.00 121 VAL A N 1
ATOM 897 C CA . VAL A 1 121 ? 3.241 4.079 -16.101 1.00 85.00 121 VAL A CA 1
ATOM 898 C C . VAL A 1 121 ? 3.145 3.035 -17.209 1.00 85.00 121 VAL A C 1
ATOM 900 O O . VAL A 1 121 ? 4.101 2.874 -17.963 1.00 85.00 121 VAL A O 1
ATOM 903 N N . THR A 1 122 ? 2.006 2.350 -17.339 1.00 78.94 122 THR A N 1
ATOM 904 C CA . THR A 1 122 ? 1.775 1.410 -18.436 1.00 78.94 122 THR A CA 1
ATOM 905 C C . THR A 1 122 ? 1.736 2.142 -19.768 1.00 78.94 122 THR A C 1
ATOM 907 O O . THR A 1 122 ? 1.062 3.163 -19.915 1.00 78.94 122 THR A O 1
ATOM 910 N N . SER A 1 123 ? 2.439 1.589 -20.744 1.00 70.31 123 SER A N 1
ATOM 911 C CA . SER A 1 123 ? 2.491 2.073 -22.121 1.00 70.31 123 SER A CA 1
ATOM 912 C C . SER A 1 123 ? 2.276 0.897 -23.071 1.00 70.31 123 SER A C 1
ATOM 914 O O . SER A 1 123 ? 2.245 -0.254 -22.638 1.00 70.31 123 SER A O 1
ATOM 916 N N . ALA A 1 124 ? 2.146 1.161 -24.374 1.00 62.03 124 ALA A N 1
ATOM 917 C CA . ALA A 1 124 ? 2.005 0.099 -25.374 1.00 62.03 124 ALA A CA 1
ATOM 918 C C . ALA A 1 124 ? 3.139 -0.950 -25.297 1.00 62.03 124 ALA A C 1
ATOM 920 O O . ALA A 1 124 ? 2.901 -2.125 -25.565 1.00 62.03 124 ALA A O 1
ATOM 921 N N . ASP A 1 125 ? 4.332 -0.535 -24.853 1.00 63.84 125 ASP A N 1
ATOM 922 C CA . ASP A 1 125 ? 5.522 -1.384 -24.715 1.00 63.84 125 ASP A CA 1
ATOM 923 C C . ASP A 1 125 ? 5.699 -1.979 -23.300 1.00 63.84 125 ASP A C 1
ATOM 925 O O . ASP A 1 125 ? 6.536 -2.858 -23.087 1.00 63.84 125 ASP A O 1
ATOM 929 N N . CYS A 1 126 ? 4.905 -1.534 -22.320 1.00 72.81 126 CYS A N 1
ATOM 930 C CA . CYS A 1 126 ? 4.843 -2.097 -20.970 1.00 72.81 126 CYS A CA 1
ATOM 931 C C . CYS A 1 126 ? 3.377 -2.284 -20.552 1.00 72.81 126 CYS A C 1
ATOM 933 O O . CYS A 1 126 ? 2.775 -1.444 -19.876 1.00 72.81 126 CYS A O 1
ATOM 935 N N . MET A 1 127 ? 2.824 -3.426 -20.958 1.00 72.56 127 MET A N 1
ATOM 936 C CA . MET A 1 127 ? 1.500 -3.888 -20.554 1.00 72.56 127 MET A CA 1
ATOM 937 C C . MET A 1 127 ? 1.639 -4.947 -19.448 1.00 72.56 127 MET A C 1
ATOM 939 O O . MET A 1 127 ? 2.326 -5.951 -19.666 1.00 72.56 127 MET A O 1
ATOM 943 N N . PRO A 1 128 ? 1.000 -4.761 -18.279 1.00 71.31 128 PRO A N 1
ATOM 944 C CA . PRO A 1 128 ? 0.882 -5.799 -17.265 1.00 71.31 128 PRO A CA 1
ATOM 945 C C . PRO A 1 128 ? 0.150 -6.995 -17.869 1.00 71.31 128 PRO A C 1
ATOM 947 O O . PRO A 1 128 ? -0.863 -6.826 -18.551 1.00 71.31 128 PRO A O 1
ATOM 950 N N . ASN A 1 129 ? 0.661 -8.204 -17.655 1.00 68.75 129 ASN A N 1
ATOM 951 C CA . ASN A 1 129 ? -0.028 -9.410 -18.088 1.00 68.75 129 ASN A CA 1
ATOM 952 C C . ASN A 1 129 ? 0.107 -10.551 -17.078 1.00 68.75 129 ASN A C 1
ATOM 954 O O . ASN A 1 129 ? 1.106 -10.692 -16.370 1.00 68.75 129 ASN A O 1
ATOM 958 N N . GLU A 1 130 ? -0.921 -11.395 -17.046 1.00 59.72 130 GLU A N 1
ATOM 959 C CA . GLU A 1 130 ? -0.979 -12.571 -16.172 1.00 59.72 130 GLU A CA 1
ATOM 960 C C . GLU A 1 130 ? 0.050 -13.639 -16.549 1.00 59.72 130 GLU A C 1
ATOM 962 O O . GLU A 1 130 ? 0.435 -14.448 -15.717 1.00 59.72 130 GLU A O 1
ATOM 967 N N . ALA A 1 131 ? 0.535 -13.649 -17.791 1.00 59.12 131 ALA A N 1
ATOM 968 C CA . ALA A 1 131 ? 1.517 -14.633 -18.230 1.00 59.12 131 ALA A CA 1
ATOM 969 C C . ALA A 1 131 ? 2.945 -14.323 -17.734 1.00 59.12 131 ALA A C 1
ATOM 971 O O . ALA A 1 131 ? 3.827 -15.171 -17.856 1.00 59.12 131 ALA A O 1
ATOM 972 N N . GLY A 1 132 ? 3.206 -13.109 -17.229 1.00 60.41 132 GLY A N 1
ATOM 973 C CA . GLY A 1 132 ? 4.561 -12.635 -16.924 1.00 60.41 132 GLY A CA 1
ATOM 974 C C . GLY A 1 132 ? 5.451 -12.501 -18.169 1.00 60.41 132 GLY A C 1
ATOM 975 O O . GLY A 1 132 ? 6.678 -12.468 -18.066 1.00 60.41 132 GLY A O 1
ATOM 976 N N . VAL A 1 133 ? 4.854 -12.459 -19.366 1.00 54.19 133 VAL A N 1
ATOM 977 C CA . VAL A 1 133 ? 5.563 -12.495 -20.651 1.00 54.19 133 VAL A CA 1
ATOM 978 C C . VAL A 1 133 ? 5.718 -11.080 -21.194 1.00 54.19 133 VAL A C 1
ATOM 980 O O . VAL A 1 133 ? 4.821 -10.543 -21.832 1.00 54.19 133 VAL A O 1
ATOM 983 N N . GLY A 1 134 ? 6.872 -10.462 -20.974 1.00 60.03 134 GLY A N 1
ATOM 984 C CA . GLY A 1 134 ? 7.193 -9.156 -21.549 1.00 60.03 134 GLY A CA 1
ATOM 985 C C . GLY A 1 134 ? 8.403 -8.521 -20.881 1.00 60.03 134 GLY A C 1
ATOM 986 O O . GLY A 1 134 ? 8.710 -8.802 -19.725 1.00 60.03 134 GLY A O 1
ATOM 987 N N . GLN A 1 135 ? 9.118 -7.658 -21.601 1.00 67.19 135 GLN A N 1
ATOM 988 C CA . GLN A 1 135 ? 10.173 -6.837 -21.006 1.00 67.19 135 GLN A CA 1
ATOM 989 C C . GLN A 1 135 ? 9.607 -5.458 -20.703 1.00 67.19 135 GLN A C 1
ATOM 991 O O . GLN A 1 135 ? 9.903 -4.506 -21.415 1.00 67.19 135 GLN A O 1
ATOM 996 N N . CYS A 1 136 ? 8.784 -5.352 -19.654 1.00 81.12 136 CYS A N 1
ATOM 997 C CA . CYS A 1 136 ? 8.406 -4.033 -19.165 1.00 81.12 136 CYS A CA 1
ATOM 998 C C . CYS A 1 136 ? 9.674 -3.316 -18.676 1.00 81.12 136 CYS A C 1
ATOM 1000 O O . CYS A 1 136 ? 10.244 -3.665 -17.636 1.00 81.12 136 CYS A O 1
ATOM 1002 N N . LEU A 1 137 ? 10.132 -2.359 -19.478 1.00 85.81 137 LEU A N 1
ATOM 1003 C CA . LEU A 1 137 ? 11.314 -1.545 -19.251 1.00 85.81 137 LEU A CA 1
ATOM 1004 C C . LEU A 1 137 ? 10.864 -0.122 -18.937 1.00 85.81 137 LEU A C 1
ATOM 1006 O O . LEU A 1 137 ? 10.225 0.522 -19.764 1.00 85.81 137 LEU A O 1
ATOM 1010 N N . LEU A 1 138 ? 11.225 0.363 -17.753 1.00 87.31 138 LEU A N 1
ATOM 1011 C CA . LEU A 1 138 ? 11.006 1.745 -17.342 1.00 87.31 138 LEU A CA 1
ATOM 1012 C C . LEU A 1 138 ? 12.320 2.349 -16.881 1.00 87.31 138 LEU A C 1
ATOM 1014 O O . LEU A 1 138 ? 13.008 1.776 -16.035 1.00 87.31 138 LEU A O 1
ATOM 1018 N N . TRP A 1 139 ? 12.654 3.518 -17.422 1.00 89.94 139 TRP A N 1
ATOM 1019 C CA . TRP A 1 139 ? 13.825 4.304 -17.037 1.00 89.94 139 TRP A CA 1
ATOM 1020 C C . TRP A 1 139 ? 15.118 3.476 -16.985 1.00 89.94 139 TRP A C 1
ATOM 1022 O O . TRP A 1 139 ? 15.878 3.548 -16.013 1.00 89.94 139 TRP A O 1
ATOM 1032 N N . GLY A 1 140 ? 15.338 2.648 -18.009 1.00 85.44 140 GLY A N 1
ATOM 1033 C CA . GLY A 1 140 ? 16.507 1.781 -18.153 1.00 85.44 140 GLY A CA 1
ATOM 1034 C C . GLY A 1 140 ? 16.497 0.487 -17.331 1.00 85.44 140 GLY A C 1
ATOM 1035 O O . GLY A 1 140 ? 17.488 -0.241 -17.372 1.00 85.44 140 GLY A O 1
ATOM 1036 N N . ALA A 1 141 ? 15.427 0.165 -16.592 1.00 87.44 141 ALA A N 1
ATOM 1037 C CA . ALA A 1 141 ? 15.356 -1.051 -15.776 1.00 87.44 141 ALA A CA 1
ATOM 1038 C C . ALA A 1 141 ? 14.141 -1.921 -16.106 1.00 87.44 141 ALA A C 1
ATOM 1040 O O . ALA A 1 141 ? 13.054 -1.428 -16.396 1.00 87.44 141 ALA A O 1
ATOM 1041 N N . LYS A 1 142 ? 14.327 -3.241 -16.018 1.00 88.50 142 LYS A N 1
ATOM 1042 C CA . LYS A 1 142 ? 13.244 -4.215 -16.179 1.00 88.50 142 LYS A CA 1
ATOM 1043 C C . LYS A 1 142 ? 12.450 -4.305 -14.884 1.00 88.50 142 LYS A C 1
ATOM 1045 O O . LYS A 1 142 ? 13.024 -4.682 -13.867 1.00 88.50 142 LYS A O 1
ATOM 1050 N N . LEU A 1 143 ? 11.151 -4.030 -14.937 1.00 84.56 143 LEU A N 1
ATOM 1051 C CA . LEU A 1 143 ? 10.253 -4.229 -13.797 1.00 84.56 143 LEU A CA 1
ATOM 1052 C C . LEU A 1 143 ? 9.984 -5.714 -13.512 1.00 84.56 143 LEU A C 1
ATOM 1054 O O . LEU A 1 143 ? 9.755 -6.077 -12.365 1.00 84.56 143 LEU A O 1
ATOM 1058 N N . GLY A 1 144 ? 10.055 -6.574 -14.535 1.00 79.62 144 GLY A N 1
ATOM 1059 C CA . GLY A 1 144 ? 9.969 -8.029 -14.373 1.00 79.62 144 GLY A CA 1
ATOM 1060 C C . GLY A 1 144 ? 8.690 -8.483 -13.660 1.00 79.62 144 GLY A C 1
ATOM 1061 O O . GLY A 1 144 ? 7.594 -8.060 -14.030 1.00 79.62 144 GLY A O 1
ATOM 1062 N N . MET A 1 145 ? 8.851 -9.330 -12.635 1.00 84.81 145 MET A N 1
ATOM 1063 C CA . MET A 1 145 ? 7.755 -9.895 -11.832 1.00 84.81 145 MET A CA 1
ATOM 1064 C C . MET A 1 145 ? 6.884 -8.829 -11.165 1.00 84.81 145 MET A C 1
ATOM 1066 O O . MET A 1 145 ? 5.681 -9.026 -11.063 1.00 84.81 145 MET A O 1
ATOM 1070 N N . SER A 1 146 ? 7.427 -7.657 -10.832 1.00 87.06 146 SER A N 1
ATOM 1071 C CA . SER A 1 146 ? 6.648 -6.591 -10.196 1.00 87.06 146 SER A CA 1
ATOM 1072 C C . SER A 1 146 ? 5.477 -6.096 -11.055 1.00 87.06 146 SER A C 1
ATOM 1074 O O . SER A 1 146 ? 4.483 -5.628 -10.508 1.00 87.06 146 SER A O 1
ATOM 1076 N N . ALA A 1 147 ? 5.573 -6.182 -12.389 1.00 85.50 147 ALA A N 1
ATOM 1077 C CA . ALA A 1 147 ? 4.466 -5.845 -13.291 1.00 85.50 147 ALA A CA 1
ATOM 1078 C C . ALA A 1 147 ? 3.409 -6.961 -13.369 1.00 85.50 147 ALA A C 1
ATOM 1080 O O . ALA A 1 147 ? 2.230 -6.671 -13.552 1.00 85.50 147 ALA A O 1
ATOM 1081 N N . HIS A 1 148 ? 3.820 -8.220 -13.209 1.00 87.44 148 HIS A N 1
ATOM 1082 C CA . HIS A 1 148 ? 2.912 -9.362 -13.088 1.00 87.44 148 HIS A CA 1
ATOM 1083 C C . HIS A 1 148 ? 2.150 -9.321 -11.753 1.00 87.44 148 HIS A C 1
ATOM 1085 O O . HIS A 1 148 ? 0.929 -9.462 -11.725 1.00 87.44 148 HIS A O 1
ATOM 1091 N N . ASP A 1 149 ? 2.857 -9.006 -10.669 1.00 90.25 149 ASP A N 1
ATOM 1092 C CA . ASP A 1 149 ? 2.313 -8.832 -9.321 1.00 90.25 149 ASP A CA 1
ATOM 1093 C C . ASP A 1 149 ? 1.227 -7.749 -9.253 1.00 90.25 149 ASP A C 1
ATOM 1095 O O . ASP A 1 149 ? 0.289 -7.866 -8.471 1.00 90.25 149 ASP A O 1
ATOM 1099 N N . ALA A 1 150 ? 1.290 -6.733 -10.120 1.00 89.25 150 ALA A N 1
ATOM 1100 C CA . ALA A 1 150 ? 0.243 -5.718 -10.254 1.00 89.25 150 ALA A CA 1
ATOM 1101 C C . ALA A 1 150 ? -1.107 -6.315 -10.681 1.00 89.25 150 ALA A C 1
ATOM 1103 O O . ALA A 1 150 ? -2.152 -5.916 -10.169 1.00 89.25 150 ALA A O 1
ATOM 1104 N N . VAL A 1 151 ? -1.074 -7.284 -11.602 1.00 88.00 151 VAL A N 1
ATOM 1105 C CA . VAL A 1 151 ? -2.273 -7.974 -12.095 1.00 88.00 151 VAL A CA 1
ATOM 1106 C C . VAL A 1 151 ? -2.791 -8.944 -11.037 1.00 88.00 151 VAL A C 1
ATOM 1108 O O . VAL A 1 151 ? -3.989 -8.997 -10.767 1.00 88.00 151 VAL A O 1
ATOM 1111 N N . LEU A 1 152 ? -1.886 -9.655 -10.356 1.00 90.06 152 LEU A N 1
ATOM 1112 C CA . LEU A 1 152 ? -2.261 -10.491 -9.214 1.00 90.06 152 LEU A CA 1
ATOM 1113 C C . LEU A 1 152 ? -2.881 -9.666 -8.080 1.00 90.06 152 LEU A C 1
ATOM 1115 O O . LEU A 1 152 ? -3.831 -10.122 -7.447 1.00 90.06 152 LEU A O 1
ATOM 1119 N N . ALA A 1 153 ? -2.379 -8.454 -7.837 1.00 91.06 153 ALA A N 1
ATOM 1120 C CA . ALA A 1 153 ? -2.903 -7.557 -6.816 1.00 91.06 153 ALA A CA 1
ATOM 1121 C C . ALA A 1 153 ? -4.342 -7.116 -7.110 1.00 91.06 153 ALA A C 1
ATOM 1123 O O . ALA A 1 153 ? -5.119 -6.958 -6.172 1.00 91.06 153 ALA A O 1
ATOM 1124 N N . GLU A 1 154 ? -4.725 -6.952 -8.377 1.00 88.75 154 GLU A N 1
ATOM 1125 C CA . GLU A 1 154 ? -6.113 -6.670 -8.759 1.00 88.75 154 GLU A CA 1
ATOM 1126 C C . GLU A 1 154 ? -7.041 -7.824 -8.367 1.00 88.75 154 GLU A C 1
ATOM 1128 O O . GLU A 1 154 ? -8.029 -7.608 -7.660 1.00 88.75 154 GLU A O 1
ATOM 1133 N N . ASN A 1 155 ? -6.672 -9.054 -8.730 1.00 89.38 155 ASN A N 1
ATOM 1134 C CA . ASN A 1 155 ? -7.416 -10.254 -8.343 1.00 89.38 155 ASN A CA 1
ATOM 1135 C C . ASN A 1 155 ? -7.477 -10.397 -6.813 1.00 89.38 155 ASN A C 1
ATOM 1137 O O . ASN A 1 155 ? -8.551 -10.586 -6.240 1.00 89.38 155 ASN A O 1
ATOM 1141 N N . ALA A 1 156 ? -6.343 -10.201 -6.134 1.00 90.12 156 ALA A N 1
ATOM 1142 C CA . ALA A 1 156 ? -6.273 -10.245 -4.680 1.00 90.12 156 ALA A CA 1
ATOM 1143 C C . ALA A 1 156 ? -7.155 -9.171 -4.026 1.00 90.12 156 ALA A C 1
ATOM 1145 O O . ALA A 1 156 ? -7.789 -9.445 -3.012 1.00 90.12 156 ALA A O 1
ATOM 1146 N N . LEU A 1 157 ? -7.241 -7.962 -4.590 1.00 91.94 157 LEU A N 1
ATOM 1147 C CA . LEU A 1 157 ? -8.125 -6.907 -4.091 1.00 91.94 157 LEU A CA 1
ATOM 1148 C C . LEU A 1 157 ? -9.599 -7.291 -4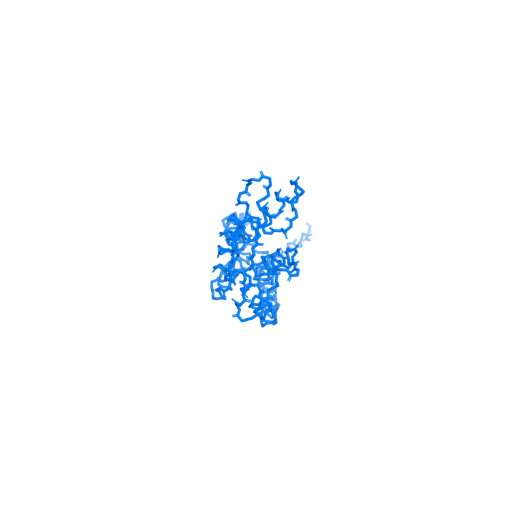.237 1.00 91.94 157 LEU A C 1
ATOM 1150 O O . LEU A 1 157 ? -10.358 -7.100 -3.284 1.00 91.94 157 LEU A O 1
ATOM 1154 N N . PHE A 1 158 ? -10.004 -7.850 -5.380 1.00 90.81 158 PHE A N 1
ATOM 1155 C CA . PHE A 1 158 ? -11.378 -8.321 -5.574 1.00 90.81 158 PHE A CA 1
ATOM 1156 C C . PHE A 1 158 ? -11.771 -9.386 -4.546 1.00 90.81 158 PHE A C 1
ATOM 1158 O O . PHE A 1 158 ? -12.864 -9.306 -3.978 1.00 90.81 158 PHE A O 1
ATOM 1165 N N . ASP A 1 159 ? -10.862 -10.309 -4.240 1.00 90.06 159 ASP A N 1
ATOM 1166 C CA . ASP A 1 159 ? -11.095 -11.339 -3.228 1.00 90.06 159 ASP A CA 1
ATOM 1167 C C . ASP A 1 159 ? -11.061 -10.775 -1.800 1.00 90.06 159 ASP A C 1
ATOM 1169 O O . ASP A 1 159 ? -11.887 -11.137 -0.963 1.00 90.06 159 ASP A O 1
ATOM 1173 N N . LEU A 1 160 ? -10.131 -9.866 -1.496 1.00 90.44 160 LEU A N 1
ATOM 1174 C CA . LEU A 1 160 ? -9.857 -9.377 -0.140 1.00 90.44 160 LEU A CA 1
ATOM 1175 C C . LEU A 1 160 ? -10.857 -8.316 0.348 1.00 90.44 160 LEU A C 1
ATOM 1177 O O . LEU A 1 160 ? -11.156 -8.248 1.550 1.00 90.44 160 LEU A O 1
ATOM 1181 N N . VAL A 1 161 ? -11.369 -7.463 -0.544 1.00 93.50 161 VAL A N 1
ATOM 1182 C CA . VAL A 1 161 ? -12.243 -6.327 -0.187 1.00 93.50 161 VAL A CA 1
ATOM 1183 C C . VAL A 1 161 ? -13.511 -6.767 0.567 1.00 93.50 161 VAL A C 1
ATOM 1185 O O . VAL A 1 161 ? -13.791 -6.185 1.620 1.00 93.50 161 VAL A O 1
ATOM 1188 N N . PRO A 1 162 ? -14.262 -7.802 0.141 1.00 94.56 162 PRO A N 1
ATOM 1189 C CA . PRO A 1 162 ? -15.432 -8.270 0.885 1.00 94.56 162 PRO A CA 1
ATOM 1190 C C . PRO A 1 162 ? -15.102 -8.715 2.319 1.00 94.56 162 PRO A C 1
ATOM 1192 O O . PRO A 1 162 ? -15.827 -8.375 3.259 1.00 94.56 162 PRO A O 1
ATOM 1195 N N . TYR A 1 163 ? -13.987 -9.429 2.512 1.00 92.38 163 TYR A N 1
ATOM 1196 C CA . TYR A 1 163 ? -13.572 -9.919 3.832 1.00 92.38 163 TYR A CA 1
ATOM 1197 C C . TYR A 1 163 ? -13.132 -8.783 4.755 1.00 92.38 163 TYR A C 1
ATOM 1199 O O . TYR A 1 163 ? -13.569 -8.709 5.906 1.00 92.38 163 TYR A O 1
ATOM 1207 N N . THR A 1 164 ? -12.295 -7.875 4.256 1.00 93.38 164 THR A N 1
ATOM 1208 C CA . THR A 1 164 ? -11.819 -6.708 5.019 1.00 93.38 164 THR A CA 1
ATOM 1209 C C . THR A 1 164 ? -12.957 -5.753 5.368 1.00 93.38 164 THR A C 1
ATOM 1211 O O . THR A 1 164 ? -13.001 -5.238 6.488 1.00 93.38 164 THR A O 1
ATOM 1214 N N . PHE A 1 165 ? -13.942 -5.597 4.482 1.00 95.62 165 PHE A N 1
ATOM 1215 C CA . PHE A 1 165 ? -15.174 -4.865 4.764 1.00 95.62 165 PHE A CA 1
ATOM 1216 C C . PHE A 1 165 ? -16.000 -5.518 5.881 1.00 95.62 165 PHE A C 1
ATOM 1218 O O . PHE A 1 165 ? -16.374 -4.845 6.847 1.00 95.62 165 PHE A O 1
ATOM 1225 N N . ALA A 1 166 ? -16.237 -6.831 5.809 1.00 96.25 166 ALA A N 1
ATOM 1226 C CA . ALA A 1 166 ? -16.955 -7.559 6.856 1.00 96.25 166 ALA A CA 1
ATOM 1227 C C . ALA A 1 166 ? -16.233 -7.474 8.215 1.00 96.25 166 ALA A C 1
ATOM 1229 O O . ALA A 1 166 ? -16.860 -7.202 9.244 1.00 96.25 166 ALA A O 1
ATOM 1230 N N . LEU A 1 167 ? -14.905 -7.634 8.227 1.00 94.00 167 LEU A N 1
ATOM 1231 C CA . LEU A 1 167 ? -14.072 -7.478 9.423 1.00 94.00 167 LEU A CA 1
ATOM 1232 C C . LEU A 1 167 ? -14.136 -6.058 9.986 1.00 94.00 167 LEU A C 1
ATOM 1234 O O . LEU A 1 167 ? -14.280 -5.895 11.198 1.00 94.00 167 LEU A O 1
ATOM 1238 N N . ALA A 1 168 ? -14.087 -5.034 9.135 1.00 96.50 168 ALA A N 1
ATOM 1239 C CA . ALA A 1 168 ? -14.218 -3.644 9.556 1.00 96.50 168 ALA A CA 1
ATOM 1240 C C . ALA A 1 168 ? -15.569 -3.376 10.234 1.00 96.50 168 ALA A C 1
ATOM 1242 O O . ALA A 1 168 ? -15.602 -2.726 11.283 1.00 96.50 168 ALA A O 1
ATOM 1243 N N . LEU A 1 169 ? -16.669 -3.921 9.700 1.00 97.00 169 LEU A N 1
ATOM 1244 C CA . LEU A 1 169 ? -17.988 -3.829 10.334 1.00 97.00 169 LEU A CA 1
ATOM 1245 C C . LEU A 1 169 ? -18.020 -4.548 11.686 1.00 97.00 169 LEU A C 1
ATOM 1247 O O . LEU A 1 169 ? -18.464 -3.962 12.674 1.00 97.00 169 LEU A O 1
ATOM 1251 N N . MET A 1 170 ? -17.513 -5.781 11.761 1.00 96.38 170 MET A N 1
ATOM 1252 C CA . MET A 1 170 ? -17.463 -6.545 13.013 1.00 96.38 170 MET A CA 1
ATOM 1253 C C . MET A 1 170 ? -16.633 -5.830 14.087 1.00 96.38 170 MET A C 1
ATOM 1255 O O . MET A 1 170 ? -17.112 -5.610 15.202 1.00 96.38 170 MET A O 1
ATOM 1259 N N . VAL A 1 171 ? -15.419 -5.392 13.743 1.00 95.00 171 VAL A N 1
ATOM 1260 C CA . VAL A 1 171 ? -14.531 -4.631 14.636 1.00 95.00 171 VAL A CA 1
ATOM 1261 C C . VAL A 1 171 ? -15.161 -3.296 15.030 1.00 95.00 171 VAL A C 1
ATOM 1263 O O . VAL A 1 171 ? -15.066 -2.893 16.191 1.00 95.00 171 VAL A O 1
ATOM 1266 N N . GLY A 1 172 ? -15.840 -2.624 14.100 1.00 93.62 172 GLY A N 1
ATOM 1267 C CA . GLY A 1 172 ? -16.569 -1.387 14.357 1.00 93.62 172 GLY A CA 1
ATOM 1268 C C . GLY A 1 172 ? -17.700 -1.575 15.368 1.00 93.62 172 GLY A C 1
ATOM 1269 O O . GLY A 1 172 ? -17.777 -0.818 16.337 1.00 93.62 172 GLY A O 1
ATOM 1270 N N . MET A 1 173 ? -18.527 -2.612 15.197 1.00 94.88 173 MET A N 1
ATOM 1271 C CA . MET A 1 173 ? -19.614 -2.953 16.123 1.00 94.88 173 MET A CA 1
ATOM 1272 C C . MET A 1 173 ? -19.077 -3.293 17.517 1.00 94.88 173 MET A C 1
ATOM 1274 O O . MET A 1 173 ? -19.502 -2.688 18.503 1.00 94.88 173 MET A O 1
ATOM 1278 N N . VAL A 1 174 ? -18.090 -4.190 17.609 1.00 93.62 174 VAL A N 1
ATOM 1279 C CA . VAL A 1 174 ? -17.446 -4.561 18.883 1.00 93.62 174 VAL A CA 1
ATOM 1280 C C . VAL A 1 174 ? -16.815 -3.335 19.545 1.00 93.62 174 VAL A C 1
ATOM 1282 O O . VAL A 1 174 ? -17.027 -3.061 20.728 1.00 93.62 174 VAL A O 1
ATOM 1285 N N . GLY A 1 175 ? -16.079 -2.538 18.778 1.00 91.31 175 GLY A N 1
ATOM 1286 C CA . GLY A 1 175 ? -15.450 -1.324 19.270 1.00 91.31 175 GLY A CA 1
ATOM 1287 C C . GLY A 1 175 ? -16.457 -0.300 19.790 1.00 91.31 175 GLY A C 1
ATOM 1288 O O . GLY A 1 175 ? -16.229 0.327 20.826 1.00 91.31 175 GLY A O 1
ATOM 1289 N N . PHE A 1 176 ? -17.581 -0.126 19.102 1.00 91.50 176 PHE A N 1
ATOM 1290 C CA . PHE A 1 176 ? -18.619 0.809 19.515 1.00 91.50 176 PHE A CA 1
ATOM 1291 C C . PHE A 1 176 ? -19.348 0.346 20.783 1.00 91.50 176 PHE A C 1
ATOM 1293 O O . PHE A 1 176 ? -19.598 1.166 21.668 1.00 91.50 176 PHE A O 1
ATOM 1300 N N . LEU A 1 177 ? -19.646 -0.950 20.899 1.00 91.31 177 LEU A N 1
ATOM 1301 C CA . LEU A 1 177 ? -20.347 -1.515 22.055 1.00 91.31 177 LEU A CA 1
ATOM 1302 C C . LEU A 1 177 ? -19.476 -1.535 23.320 1.00 91.31 177 LEU A C 1
ATOM 1304 O O . LEU A 1 177 ? -19.955 -1.188 24.399 1.00 91.31 177 LEU A O 1
ATOM 1308 N N . PHE A 1 178 ? -18.196 -1.896 23.195 1.00 90.06 178 PHE A N 1
ATOM 1309 C CA . PHE A 1 178 ? -17.339 -2.170 24.357 1.00 90.06 178 PHE A CA 1
ATOM 1310 C C . PHE A 1 178 ? -16.271 -1.101 24.626 1.00 90.06 178 PHE A C 1
ATOM 1312 O O . PHE A 1 178 ? -15.847 -0.931 25.769 1.00 90.06 178 PHE A O 1
ATOM 1319 N N . PHE A 1 179 ? -15.839 -0.353 23.606 1.00 85.38 179 PHE A N 1
ATOM 1320 C CA . PHE A 1 179 ? -14.678 0.546 23.693 1.00 85.38 179 PHE A CA 1
ATOM 1321 C C . PHE A 1 179 ? -15.010 2.021 23.450 1.00 85.38 179 PHE A C 1
ATOM 1323 O O . PHE A 1 179 ? -14.105 2.861 23.478 1.00 8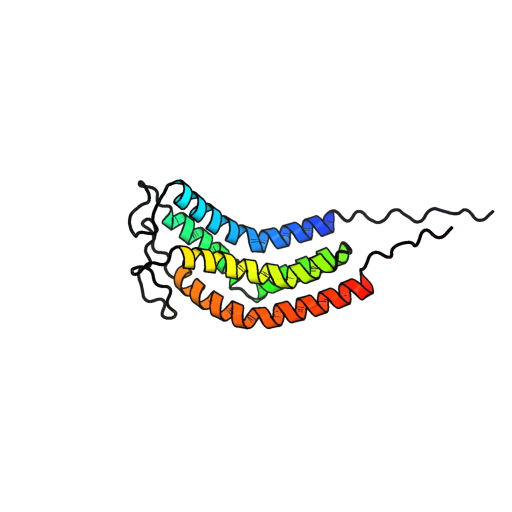5.38 179 PHE A O 1
ATOM 1330 N N . ARG A 1 180 ? -16.284 2.385 23.248 1.00 80.25 180 ARG A N 1
ATOM 1331 C CA . ARG A 1 180 ? -16.676 3.792 23.097 1.00 80.25 180 ARG A CA 1
ATOM 1332 C C . ARG A 1 180 ? -16.376 4.566 24.389 1.00 80.25 180 ARG A C 1
ATOM 1334 O O . ARG A 1 180 ? -16.703 4.094 25.481 1.00 80.25 180 ARG A O 1
ATOM 1341 N N . PRO A 1 181 ? -15.766 5.765 24.312 1.00 74.50 181 PRO A N 1
ATOM 1342 C CA . PRO A 1 181 ? -15.644 6.620 25.483 1.00 74.50 181 PRO A CA 1
ATOM 1343 C C . PRO A 1 181 ? -17.047 6.935 26.009 1.00 74.50 181 PRO A C 1
ATOM 1345 O O . PRO A 1 181 ? -17.856 7.535 25.304 1.00 74.50 181 PRO A O 1
ATOM 1348 N N . ARG A 1 182 ? -17.341 6.504 27.241 1.00 72.94 182 ARG A N 1
ATOM 1349 C CA . ARG A 1 182 ? -18.552 6.925 27.945 1.00 72.94 182 ARG A CA 1
ATOM 1350 C C . ARG A 1 182 ? -18.448 8.432 28.131 1.00 72.94 182 ARG A C 1
ATOM 1352 O O . ARG A 1 182 ? -17.564 8.903 28.843 1.00 72.94 182 ARG A O 1
ATOM 1359 N N . THR A 1 183 ? -19.309 9.183 27.455 1.00 60.44 183 THR A N 1
ATOM 1360 C CA . THR A 1 183 ? -19.552 10.575 27.808 1.00 60.44 183 THR A CA 1
ATOM 1361 C C . THR A 1 183 ? -20.077 10.556 29.236 1.00 60.44 183 THR A C 1
ATOM 1363 O O . THR A 1 183 ? -21.189 10.095 29.484 1.00 60.44 183 THR A O 1
ATOM 1366 N N . HIS A 1 184 ? -19.263 10.997 30.198 1.00 53.94 184 HIS A N 1
ATOM 1367 C CA . HIS A 1 184 ? -19.814 11.414 31.478 1.00 53.94 184 HIS A CA 1
ATOM 1368 C C . HIS A 1 184 ? -20.782 12.543 31.136 1.00 53.94 184 HIS A C 1
ATOM 1370 O O . HIS A 1 184 ? -20.357 13.633 30.758 1.00 53.94 184 HIS A O 1
ATOM 1376 N N . ARG A 1 185 ? -22.087 12.255 31.166 1.00 52.53 185 ARG A N 1
ATOM 1377 C CA . ARG A 1 185 ? -23.092 13.307 31.234 1.00 52.53 185 ARG A CA 1
ATOM 1378 C C . ARG A 1 185 ? -22.760 14.080 32.504 1.00 52.53 185 ARG A C 1
ATOM 1380 O O . ARG A 1 185 ? -22.976 13.574 33.600 1.00 52.53 185 ARG A O 1
ATOM 1387 N N . ALA A 1 186 ? -22.164 15.256 32.340 1.00 47.56 186 ALA A N 1
ATOM 1388 C CA . ALA A 1 186 ? -22.144 16.277 33.366 1.00 47.56 186 ALA A CA 1
ATOM 1389 C C . ALA A 1 186 ? -23.601 16.725 33.549 1.00 47.56 186 ALA A C 1
ATOM 1391 O O . ALA A 1 186 ? -24.080 17.632 32.879 1.00 47.56 186 ALA A O 1
ATOM 1392 N N . HIS A 1 187 ? -24.344 15.976 34.358 1.00 46.19 187 HIS A N 1
ATOM 1393 C CA . HIS A 1 187 ? -25.609 16.410 34.925 1.00 46.19 187 HIS A CA 1
ATOM 1394 C C . HIS A 1 187 ? -25.386 16.554 36.423 1.00 46.19 187 HIS A C 1
ATOM 1396 O O . HIS A 1 187 ? -25.433 15.558 37.142 1.00 46.19 187 HIS A O 1
ATOM 1402 N N . ALA A 1 188 ? -25.066 17.782 36.824 1.00 40.94 188 ALA A N 1
ATOM 1403 C CA . ALA A 1 188 ? -25.540 18.492 38.011 1.00 40.94 188 ALA A CA 1
ATOM 1404 C C . ALA A 1 188 ? -24.720 19.781 38.117 1.00 40.94 188 ALA A C 1
ATOM 1406 O O . ALA A 1 188 ? -23.501 19.674 38.379 1.00 40.94 188 ALA A O 1
#

Foldseek 3Di:
DPPPPDPDDPPDLVVLVVLLVVLLCQLQVLLVQLVVLVVVCVVLVHAFDLAASVVDQSVVSNLVSLVSLLVQQVPPCNQQVSLQSSLVSCLVSLNLLRSLCSLQPRNCNSLVSNLVSLVVRADPQRDQDCVLDHQSHGNNDGSRCSSNSSVVSVVVCVVRNVVSNVVSVVSSVCSVVPRHPPPPPPDD

Sequence (188 aa):
MHHFDPPPPPPSRRREIAAWLICCALLVVPSVLVWFVRGAAMAMSCDPTPDLCRGMALGGGMRDTLELAWFVGLDTLLCVGIAFIAAIAALKARRPLLAALSMLLLPIAALGLPAFAIYTVTSADCMPNEAGVGQCLLWGAKLGMSAHDAVLAENALFDLVPYTFALALMVGMVGFLFFRPRTHRAHA

Radius of gyration: 21.87 Å; chains: 1; bounding box: 46×33×81 Å

Secondary structure (DSSP, 8-state):
----PPPPPPPPTHHHHHHHHHHHHHHHHHHHHHHHHHHHHHHTT--S-SS-BTTB-HHHHHHHHHHHHHHHHT-HHHHHHHHHHHHHHHHHTT-HHHHHHHHHHHHHHHHHHHHHHHHTT-BTTB---TT--S--EETTEE-THHHHHHHHHHHHHHHHHHHHHHHHHHHHHHHHHHHS--------

pLDDT: mean 86.95, std 12.5, range [40.94, 97.62]